Protein AF-X1TK23-F1 (afdb_monomer_lite)

pLDDT: mean 84.58, std 15.58, range [40.38, 98.69]

Structure (mmCIF, N/CA/C/O backbone):
data_AF-X1TK23-F1
#
_entry.id   AF-X1TK23-F1
#
loop_
_atom_site.group_PDB
_atom_site.id
_atom_site.type_symbol
_atom_site.label_atom_id
_atom_site.label_alt_id
_atom_site.label_comp_id
_atom_site.label_asym_id
_atom_site.label_entity_id
_atom_site.label_seq_id
_atom_site.pdbx_PDB_ins_code
_atom_site.Cartn_x
_atom_site.Cartn_y
_atom_site.Cartn_z
_atom_site.occupancy
_atom_site.B_iso_or_equiv
_atom_site.auth_seq_id
_atom_site.auth_comp_id
_atom_site.auth_asym_id
_atom_site.auth_atom_id
_atom_site.pdbx_PDB_model_num
ATOM 1 N N . ASP A 1 1 ? 3.110 17.974 -9.217 1.00 41.91 1 ASP A N 1
ATOM 2 C CA . ASP A 1 1 ? 3.806 19.284 -9.141 1.00 41.91 1 ASP A CA 1
ATOM 3 C C . ASP A 1 1 ? 3.036 20.369 -9.872 1.00 41.91 1 ASP A C 1
ATOM 5 O O . ASP A 1 1 ? 3.594 21.086 -10.691 1.00 41.91 1 ASP A O 1
ATOM 9 N N . ASP A 1 2 ? 1.777 20.553 -9.526 1.00 43.62 2 ASP A N 1
ATOM 10 C CA . ASP A 1 2 ? 1.324 21.908 -9.259 1.00 43.62 2 ASP A CA 1
ATOM 11 C C . ASP A 1 2 ? 1.111 22.017 -7.745 1.00 43.62 2 ASP A C 1
ATOM 13 O O . ASP A 1 2 ? 1.143 21.023 -7.009 1.00 43.62 2 ASP A O 1
ATOM 17 N N . SER A 1 3 ? 0.970 23.240 -7.261 1.00 46.84 3 SER A N 1
ATOM 18 C CA . SER A 1 3 ? 0.656 23.559 -5.869 1.00 46.84 3 SER A CA 1
ATOM 19 C C . SER A 1 3 ? -0.742 23.093 -5.430 1.00 46.84 3 SER A C 1
ATOM 21 O O . SER A 1 3 ? -1.095 23.294 -4.271 1.00 46.84 3 SER A O 1
ATOM 23 N N . GLU A 1 4 ? -1.522 22.479 -6.326 1.00 54.91 4 GLU A N 1
ATOM 24 C CA . GLU A 1 4 ? -2.906 22.041 -6.108 1.00 54.91 4 GLU A CA 1
ATOM 25 C C . GLU A 1 4 ? -3.037 20.530 -5.866 1.00 54.91 4 GLU A C 1
ATOM 27 O O . GLU A 1 4 ? -4.136 20.048 -5.612 1.00 54.91 4 GLU A O 1
ATOM 32 N N . GLY A 1 5 ? -1.932 19.777 -5.915 1.00 58.25 5 GLY A N 1
ATOM 33 C CA . GLY A 1 5 ? -1.959 18.336 -5.665 1.00 58.25 5 GLY A CA 1
ATOM 34 C C . GLY A 1 5 ? -2.492 17.511 -6.838 1.00 58.25 5 GLY A C 1
ATOM 35 O O . GLY A 1 5 ? -2.881 16.360 -6.640 1.00 58.25 5 GLY A O 1
ATOM 36 N N . ARG A 1 6 ? -2.492 18.052 -8.067 1.00 67.38 6 ARG A N 1
ATOM 37 C CA . ARG A 1 6 ? -2.983 17.308 -9.234 1.00 67.38 6 ARG A CA 1
ATOM 38 C C . ARG A 1 6 ? -2.078 16.118 -9.553 1.00 67.38 6 ARG A C 1
ATOM 40 O O . ARG A 1 6 ? -0.847 16.230 -9.649 1.00 67.38 6 ARG A O 1
ATOM 47 N N . ILE A 1 7 ? -2.710 14.962 -9.740 1.00 77.62 7 ILE A N 1
ATOM 48 C CA . ILE A 1 7 ? -2.056 13.705 -10.107 1.00 77.62 7 ILE A CA 1
ATOM 49 C C . ILE A 1 7 ? -1.581 13.810 -11.558 1.00 77.62 7 ILE A C 1
ATOM 51 O O . ILE A 1 7 ? -2.366 14.023 -12.475 1.00 77.62 7 ILE A O 1
ATOM 55 N N . LYS A 1 8 ? -0.264 13.684 -11.765 1.00 73.81 8 LYS A N 1
ATOM 56 C CA . LYS A 1 8 ? 0.392 13.866 -13.075 1.00 73.81 8 LYS A CA 1
ATOM 57 C C . LYS A 1 8 ? 0.155 12.713 -14.061 1.00 73.81 8 LYS A C 1
ATOM 59 O O . LYS A 1 8 ? 0.480 12.858 -15.233 1.00 73.81 8 LYS A O 1
ATOM 64 N N . GLY A 1 9 ? -0.357 11.575 -13.598 1.00 83.38 9 GLY A N 1
ATOM 65 C CA . GLY A 1 9 ? -0.618 10.404 -14.428 1.00 83.38 9 GLY A CA 1
ATOM 66 C C . GLY A 1 9 ? -1.300 9.296 -13.634 1.00 83.38 9 GLY A C 1
ATOM 67 O O . GLY A 1 9 ? -1.030 9.125 -12.446 1.00 83.38 9 GLY A O 1
ATOM 68 N N . ASN A 1 10 ? -2.177 8.553 -14.305 1.00 90.19 10 ASN A N 1
ATOM 69 C CA . ASN A 1 10 ? -3.042 7.554 -13.675 1.00 90.19 10 ASN A CA 1
ATOM 70 C C . ASN A 1 10 ? -2.525 6.122 -13.824 1.00 90.19 10 ASN A C 1
ATOM 72 O O . ASN A 1 10 ? -3.029 5.238 -13.143 1.00 90.19 10 ASN A O 1
ATOM 76 N N . GLU A 1 11 ? -1.516 5.900 -14.671 1.00 90.56 11 GLU A N 1
ATOM 77 C CA . GLU A 1 11 ? -1.040 4.565 -15.070 1.00 90.56 11 GLU A CA 1
ATOM 78 C C . GLU A 1 11 ? -0.768 3.649 -13.874 1.00 90.56 11 GLU A C 1
ATOM 80 O O . GLU A 1 11 ? -1.219 2.512 -13.836 1.00 90.56 11 GLU A O 1
ATOM 85 N N . LYS A 1 12 ? -0.091 4.165 -12.842 1.00 89.69 12 LYS A N 1
ATOM 86 C CA . LYS A 1 12 ? 0.233 3.379 -11.643 1.00 89.69 12 LYS A CA 1
ATOM 87 C C . LYS A 1 12 ? -0.985 3.044 -10.790 1.00 89.69 12 LYS A C 1
ATOM 89 O O . LYS A 1 12 ? -1.005 1.990 -10.174 1.00 89.69 12 LYS A O 1
ATOM 94 N N . ILE A 1 13 ? -1.970 3.942 -10.739 1.00 93.06 13 ILE A N 1
ATOM 95 C CA . ILE A 1 13 ? -3.212 3.693 -10.003 1.00 93.06 13 ILE A CA 1
ATOM 96 C C . ILE A 1 13 ? -3.993 2.614 -10.750 1.00 93.06 13 ILE A C 1
ATOM 98 O O . ILE A 1 13 ? -4.318 1.588 -10.159 1.00 93.06 13 ILE A O 1
ATOM 102 N N . LYS A 1 14 ? -4.182 2.800 -12.065 1.00 95.12 14 LYS A N 1
ATOM 103 C CA . LYS A 1 14 ? -4.843 1.836 -12.952 1.00 95.12 14 LYS A CA 1
ATOM 104 C C . LYS A 1 14 ? -4.205 0.452 -12.882 1.00 95.12 14 LYS A C 1
ATOM 106 O O . LYS A 1 14 ? -4.920 -0.532 -12.775 1.00 95.12 14 LYS A O 1
ATOM 111 N N . ALA A 1 15 ? -2.878 0.376 -12.857 1.00 93.38 15 ALA A N 1
ATOM 112 C CA . ALA A 1 15 ? -2.156 -0.889 -12.764 1.00 93.38 15 ALA A CA 1
ATOM 113 C C . ALA A 1 15 ? -2.467 -1.689 -11.483 1.00 93.38 15 ALA A C 1
ATOM 115 O O . ALA A 1 15 ? -2.478 -2.912 -11.533 1.00 93.38 15 ALA A O 1
ATOM 116 N N . SER A 1 16 ? -2.757 -1.024 -10.358 1.00 94.75 16 SER A N 1
ATOM 117 C CA . SER A 1 16 ? -3.156 -1.692 -9.103 1.00 94.75 16 SER A CA 1
ATOM 118 C C . SER A 1 16 ? -4.653 -2.001 -8.995 1.00 94.75 16 SER A C 1
ATOM 120 O O . SER A 1 16 ? -5.066 -2.761 -8.117 1.00 94.75 16 SER A O 1
ATOM 122 N N . LEU A 1 17 ? -5.486 -1.414 -9.865 1.00 97.31 17 LEU A N 1
ATOM 123 C CA . LEU A 1 17 ? -6.938 -1.576 -9.799 1.00 97.31 17 LEU A CA 1
ATOM 124 C C . LEU A 1 17 ? -7.403 -3.034 -9.926 1.00 97.31 17 LEU A C 1
ATOM 126 O O . LEU A 1 17 ? -8.278 -3.397 -9.145 1.00 97.31 17 LEU A O 1
ATOM 130 N N . PRO A 1 18 ? -6.825 -3.895 -10.792 1.00 97.94 18 PRO A N 1
ATOM 131 C CA . PRO A 1 18 ? -7.230 -5.298 -10.874 1.00 97.94 18 PRO A CA 1
ATOM 132 C C . PRO A 1 18 ? -7.125 -6.038 -9.536 1.00 97.94 18 PRO A C 1
ATOM 134 O O . PRO A 1 18 ? -8.050 -6.753 -9.150 1.00 97.94 18 PRO A O 1
ATOM 137 N N . THR A 1 19 ? -6.027 -5.835 -8.802 1.00 97.94 19 THR A N 1
ATOM 138 C CA . THR A 1 19 ? -5.818 -6.446 -7.482 1.00 97.94 19 THR A CA 1
ATOM 139 C C . THR A 1 19 ? -6.828 -5.911 -6.472 1.00 97.94 19 THR A C 1
ATOM 141 O O . THR A 1 19 ? -7.451 -6.688 -5.749 1.00 97.94 19 THR A O 1
ATOM 144 N N . LEU A 1 20 ? -7.027 -4.588 -6.439 1.00 98.12 20 LEU A N 1
ATOM 145 C CA . LEU A 1 20 ? -7.994 -3.958 -5.539 1.00 98.12 20 LEU A CA 1
ATOM 146 C C . LEU A 1 20 ? -9.416 -4.445 -5.829 1.00 98.12 20 LEU A C 1
ATOM 148 O O . LEU A 1 20 ? -10.107 -4.859 -4.906 1.00 98.12 20 LEU A O 1
ATOM 152 N N . HIS A 1 21 ? -9.830 -4.470 -7.094 1.00 98.31 21 HIS A N 1
ATOM 153 C CA . HIS A 1 21 ? -11.146 -4.946 -7.510 1.00 98.31 21 HIS A CA 1
ATOM 154 C C . HIS A 1 21 ? -11.392 -6.389 -7.081 1.00 98.31 21 HIS A C 1
ATOM 156 O O . HIS A 1 21 ? -12.426 -6.683 -6.485 1.00 98.31 21 HIS A O 1
ATOM 162 N N . TYR A 1 22 ? -10.423 -7.280 -7.298 1.00 98.38 22 TYR A N 1
ATOM 163 C CA . TYR A 1 22 ? -10.550 -8.659 -6.843 1.00 98.38 22 TYR A CA 1
ATOM 164 C C . TYR A 1 22 ? -10.744 -8.735 -5.327 1.00 98.38 22 TYR A C 1
ATOM 166 O O . TYR A 1 22 ? -11.710 -9.347 -4.880 1.00 98.38 22 TYR A O 1
ATOM 174 N N . LEU A 1 23 ? -9.907 -8.059 -4.535 1.00 97.88 23 LEU A N 1
ATOM 175 C CA . LEU A 1 23 ? -10.039 -8.048 -3.074 1.00 97.88 23 LEU A CA 1
ATOM 176 C C . LEU A 1 23 ? -11.401 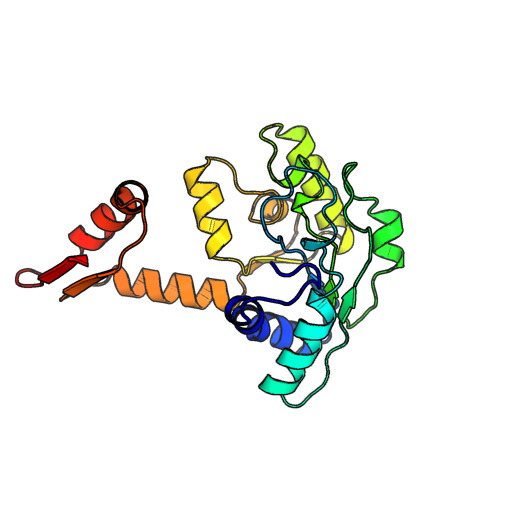-7.501 -2.620 1.00 97.88 23 LEU A C 1
ATOM 178 O O . LEU A 1 23 ? -12.067 -8.123 -1.791 1.00 97.88 23 LEU A O 1
ATOM 182 N N . MET A 1 24 ? -11.849 -6.386 -3.201 1.00 98.00 24 MET A N 1
ATOM 183 C CA . MET A 1 24 ? -13.146 -5.789 -2.872 1.00 98.00 24 MET A CA 1
ATOM 184 C C . MET A 1 24 ? -14.316 -6.695 -3.275 1.00 98.00 24 MET A C 1
ATOM 186 O O . MET A 1 24 ? -15.261 -6.838 -2.502 1.00 98.00 24 MET A O 1
ATOM 190 N N . SER A 1 25 ? -14.234 -7.384 -4.419 1.00 97.06 25 SER A N 1
ATOM 191 C CA . SER A 1 25 ? -15.252 -8.351 -4.865 1.00 97.06 25 SER A CA 1
ATOM 192 C C . SER A 1 25 ? -15.401 -9.548 -3.917 1.00 97.06 25 SER A C 1
ATOM 194 O O . SER A 1 25 ? -16.468 -10.154 -3.845 1.00 97.06 25 SER A O 1
ATOM 196 N N . GLN A 1 26 ? -14.341 -9.878 -3.170 1.00 97.31 26 GLN A N 1
ATOM 197 C CA . GLN A 1 26 ? -14.349 -10.919 -2.139 1.00 97.31 26 GLN A CA 1
ATOM 198 C C . GLN A 1 26 ? -14.805 -10.394 -0.765 1.00 97.31 26 GLN A C 1
ATOM 200 O O . GLN A 1 26 ? -14.797 -11.145 0.209 1.00 97.31 26 GLN A O 1
ATOM 205 N N . GLY A 1 27 ? -15.195 -9.118 -0.662 1.00 96.00 27 GLY A N 1
ATOM 206 C CA . GLY A 1 27 ? -15.622 -8.494 0.592 1.00 96.00 27 GLY A CA 1
ATOM 207 C C . GLY A 1 27 ? -14.475 -8.202 1.561 1.00 96.00 27 GLY A C 1
ATOM 208 O O . GLY A 1 27 ? -14.700 -8.134 2.768 1.00 96.00 27 GLY A O 1
ATOM 209 N N . ALA A 1 28 ? -13.242 -8.064 1.065 1.00 97.25 28 ALA A N 1
ATOM 210 C CA . ALA A 1 28 ? -12.090 -7.796 1.915 1.00 97.25 28 ALA A CA 1
ATOM 211 C C . ALA A 1 28 ? -12.109 -6.374 2.501 1.00 97.25 28 ALA A C 1
ATOM 213 O O . ALA A 1 28 ? -12.552 -5.413 1.871 1.00 97.25 28 ALA A O 1
ATOM 214 N N . THR A 1 29 ? -11.521 -6.236 3.687 1.00 98.31 29 THR A N 1
ATOM 215 C CA . THR A 1 29 ? -11.071 -4.949 4.225 1.00 98.31 29 THR A CA 1
ATOM 216 C C . THR A 1 29 ? -9.616 -4.756 3.822 1.00 98.31 29 THR A C 1
ATOM 218 O O . THR A 1 29 ? -8.745 -5.504 4.263 1.00 98.31 29 THR A O 1
ATOM 221 N N . VAL A 1 30 ? -9.339 -3.768 2.974 1.00 98.44 30 VAL A N 1
ATOM 222 C CA . VAL A 1 30 ? -7.990 -3.526 2.450 1.00 98.44 30 VAL A CA 1
ATOM 223 C C . VAL A 1 30 ? -7.343 -2.389 3.233 1.00 98.44 30 VAL A C 1
ATOM 225 O O . VAL A 1 30 ? -7.953 -1.339 3.392 1.00 98.44 30 VAL A O 1
ATOM 228 N N . VAL A 1 31 ? -6.100 -2.563 3.690 1.00 98.50 31 VAL A N 1
ATOM 229 C CA . VAL A 1 31 ? -5.243 -1.461 4.162 1.00 98.50 31 VAL A CA 1
ATOM 230 C C . VAL A 1 31 ? -4.188 -1.202 3.093 1.00 98.50 31 VAL A C 1
ATOM 232 O O . VAL A 1 31 ? -3.293 -2.017 2.876 1.00 98.50 31 VAL A O 1
ATOM 235 N N . LEU A 1 32 ? -4.320 -0.080 2.387 1.00 97.94 32 LEU A N 1
ATOM 236 C CA . LEU A 1 32 ? -3.486 0.272 1.245 1.00 97.94 32 LEU A CA 1
ATOM 237 C C . LEU A 1 32 ? -2.350 1.203 1.676 1.00 97.94 32 LEU A C 1
ATOM 239 O O . LEU A 1 32 ? -2.574 2.341 2.095 1.00 97.94 32 LEU A O 1
ATOM 243 N N . THR A 1 33 ? -1.116 0.732 1.508 1.00 95.62 33 THR A N 1
ATOM 244 C CA . THR A 1 33 ? 0.106 1.516 1.719 1.00 95.62 33 THR A CA 1
ATOM 245 C C . THR A 1 33 ? 0.776 1.827 0.389 1.00 95.62 33 THR A C 1
ATOM 247 O O . THR A 1 33 ? 0.959 0.942 -0.442 1.00 95.62 33 THR A O 1
ATOM 250 N N . THR A 1 34 ? 1.196 3.072 0.189 1.00 93.38 34 THR A N 1
ATOM 251 C CA . THR A 1 34 ? 1.991 3.467 -0.979 1.00 93.38 34 THR A CA 1
ATOM 252 C C . THR A 1 34 ? 2.856 4.678 -0.644 1.00 93.38 34 THR A C 1
ATOM 254 O O . THR A 1 34 ? 2.767 5.233 0.453 1.00 93.38 34 THR A O 1
ATOM 257 N N . HIS A 1 35 ? 3.711 5.086 -1.574 1.00 91.75 35 HIS A N 1
ATOM 258 C CA . HIS A 1 35 ? 4.560 6.258 -1.423 1.00 91.75 35 HIS A CA 1
ATOM 259 C C . HIS A 1 35 ? 4.398 7.226 -2.591 1.00 91.75 35 HIS A C 1
ATOM 261 O O . HIS A 1 35 ? 4.199 6.833 -3.742 1.00 91.75 35 HIS A O 1
ATOM 267 N N . ASN A 1 36 ? 4.610 8.509 -2.312 1.00 89.12 36 ASN A N 1
ATOM 268 C CA . ASN A 1 36 ? 4.656 9.551 -3.328 1.00 89.12 36 ASN A CA 1
ATOM 269 C C . ASN A 1 36 ? 5.912 10.414 -3.168 1.00 89.12 36 ASN A C 1
ATOM 271 O O . ASN A 1 36 ? 6.188 10.960 -2.099 1.00 89.12 36 ASN A O 1
ATOM 275 N N . GLY A 1 37 ? 6.680 10.554 -4.249 1.00 88.19 37 GLY A N 1
ATOM 276 C CA . GLY A 1 37 ? 7.908 11.345 -4.262 1.00 88.19 37 GLY A CA 1
ATOM 277 C C . GLY A 1 37 ? 8.949 10.890 -3.232 1.00 88.19 37 GLY A C 1
ATOM 278 O O . GLY A 1 37 ? 9.030 9.714 -2.871 1.00 88.19 37 GLY A O 1
ATOM 279 N N . ARG A 1 38 ? 9.783 11.843 -2.806 1.00 89.56 38 ARG A N 1
ATOM 280 C CA . ARG A 1 38 ? 10.832 11.676 -1.789 1.00 89.56 38 ARG A CA 1
ATOM 281 C C . ARG A 1 38 ? 10.682 12.775 -0.731 1.00 89.56 38 ARG A C 1
ATOM 283 O O . ARG A 1 38 ? 11.128 13.911 -0.927 1.00 89.56 38 ARG A O 1
ATOM 290 N N . PRO A 1 39 ? 9.885 12.513 0.311 1.00 90.38 39 PRO A N 1
ATOM 291 C CA . PRO A 1 39 ? 9.698 13.453 1.406 1.00 90.38 39 PRO A CA 1
ATOM 292 C C . PRO A 1 39 ? 10.857 13.492 2.408 1.00 90.38 39 PRO A C 1
ATOM 294 O O . PRO A 1 39 ? 10.947 14.485 3.123 1.00 90.38 39 PRO A O 1
ATOM 297 N N . ASP A 1 40 ? 11.748 12.496 2.407 1.00 89.12 40 ASP A N 1
ATOM 298 C CA . ASP A 1 40 ? 12.912 12.403 3.302 1.00 89.12 40 ASP A CA 1
ATOM 299 C C . ASP A 1 40 ? 12.502 12.421 4.788 1.00 89.12 40 ASP A C 1
ATOM 301 O O . ASP A 1 40 ? 13.036 13.195 5.581 1.00 89.12 40 ASP A O 1
ATOM 305 N N . GLY A 1 41 ? 11.475 11.636 5.145 1.00 92.56 41 GLY A N 1
ATOM 306 C CA . GLY A 1 41 ? 10.978 11.536 6.522 1.00 92.56 41 GLY A CA 1
ATOM 307 C C . GLY A 1 41 ? 10.247 12.779 7.039 1.00 92.56 41 GLY A C 1
ATOM 308 O O . GLY A 1 41 ? 10.122 12.952 8.246 1.00 92.56 41 GLY A O 1
ATOM 309 N N . LYS A 1 42 ? 9.807 13.677 6.145 1.00 94.50 42 LYS A N 1
ATOM 310 C CA . LYS A 1 42 ? 9.115 14.922 6.513 1.00 94.50 42 LYS A CA 1
ATOM 311 C C . LYS A 1 42 ? 7.756 15.051 5.860 1.00 94.50 42 LYS A C 1
ATOM 313 O O . LYS A 1 42 ? 7.601 14.773 4.668 1.00 94.50 42 LYS A O 1
ATOM 318 N N . PHE A 1 43 ? 6.786 15.585 6.592 1.00 94.81 43 PHE A N 1
ATOM 319 C CA . PHE A 1 43 ? 5.486 15.886 6.018 1.00 94.81 43 PHE A CA 1
ATOM 320 C C . PHE A 1 43 ? 5.625 16.958 4.933 1.00 94.81 43 PHE A C 1
ATOM 322 O O . PHE A 1 43 ? 6.063 18.088 5.159 1.00 94.81 43 PHE A O 1
ATOM 329 N N . LYS A 1 44 ? 5.207 16.610 3.716 1.00 93.31 44 LYS A N 1
ATOM 330 C CA . LYS A 1 44 ? 5.104 17.548 2.596 1.00 93.31 44 LYS A CA 1
ATOM 331 C C . LYS A 1 44 ? 3.690 17.443 2.054 1.00 93.31 44 LYS A C 1
ATOM 333 O O . LYS A 1 44 ? 3.396 16.491 1.344 1.00 93.31 44 LYS A O 1
ATOM 338 N N . ARG A 1 45 ? 2.837 18.441 2.313 1.00 91.69 45 ARG A N 1
ATOM 339 C CA . ARG A 1 45 ? 1.421 18.442 1.883 1.00 91.69 45 ARG A CA 1
ATOM 340 C C . ARG A 1 45 ? 1.225 18.045 0.414 1.00 91.69 45 ARG A C 1
ATOM 342 O O . ARG A 1 45 ? 0.375 17.229 0.104 1.00 91.69 45 ARG A O 1
ATOM 349 N N . LYS A 1 46 ? 2.074 18.541 -0.492 1.00 88.94 46 LYS A N 1
ATOM 350 C CA . LYS A 1 46 ? 2.031 18.199 -1.930 1.00 88.94 46 LYS A CA 1
ATOM 351 C C . LYS A 1 46 ? 2.286 16.715 -2.258 1.00 88.94 46 LYS A C 1
ATOM 353 O O . LYS A 1 46 ? 2.065 16.299 -3.389 1.00 88.94 46 LYS A O 1
ATOM 358 N N . LEU A 1 47 ? 2.848 15.963 -1.314 1.00 91.12 47 LEU A N 1
ATOM 359 C CA . LEU A 1 47 ? 3.121 14.528 -1.401 1.00 91.12 47 LEU A CA 1
ATOM 360 C C . LEU A 1 47 ? 2.172 13.710 -0.511 1.00 91.12 47 LEU A C 1
ATOM 362 O O . LEU A 1 47 ? 2.364 12.501 -0.412 1.00 91.12 47 LEU A O 1
ATOM 366 N N . SER A 1 48 ? 1.193 14.351 0.137 1.00 94.19 48 SER A N 1
ATOM 367 C CA . SER A 1 48 ? 0.142 13.664 0.889 1.00 94.19 48 SER A CA 1
ATOM 368 C C . SER A 1 48 ? -0.797 12.930 -0.066 1.00 94.19 48 SER A C 1
ATOM 370 O O . SER A 1 48 ? -0.984 13.329 -1.220 1.00 94.19 48 SER A O 1
ATOM 372 N N . HIS A 1 49 ? -1.415 11.870 0.434 1.00 94.75 49 HIS A N 1
ATOM 373 C CA . HIS A 1 49 ? -2.462 11.126 -0.250 1.00 94.75 49 HIS A CA 1
ATOM 374 C C . HIS A 1 49 ? -3.852 11.778 -0.148 1.00 94.75 49 HIS A C 1
ATOM 376 O O . HIS A 1 49 ? -4.821 11.200 -0.639 1.00 94.75 49 HIS A O 1
ATOM 382 N N . GLU A 1 50 ? -3.963 13.006 0.381 1.00 91.75 50 GLU A N 1
ATOM 383 C CA . GLU A 1 50 ? -5.236 13.747 0.468 1.00 91.75 50 GLU A CA 1
ATOM 384 C C . GLU A 1 50 ? -5.962 13.912 -0.884 1.00 91.75 50 GLU A C 1
ATOM 386 O O . GLU A 1 50 ? -7.182 14.069 -0.911 1.00 91.75 50 GLU A O 1
ATOM 391 N N . TYR A 1 51 ? -5.228 13.836 -2.001 1.00 86.44 51 TYR A N 1
ATOM 392 C CA . TYR A 1 51 ? -5.769 13.883 -3.368 1.00 86.44 51 TYR A CA 1
ATOM 393 C C . TYR A 1 51 ? -5.836 12.512 -4.054 1.00 86.44 51 TYR A C 1
ATOM 395 O O . TYR A 1 51 ? -6.425 12.395 -5.126 1.00 86.44 51 TYR A O 1
ATOM 403 N N . LEU A 1 52 ? -5.214 11.481 -3.473 1.00 91.31 52 LEU A N 1
ATOM 404 C CA . LEU A 1 52 ? -5.089 10.164 -4.096 1.00 91.31 52 LEU A CA 1
ATOM 405 C C . LEU A 1 52 ? -6.377 9.350 -3.974 1.00 91.31 52 LEU A C 1
ATOM 407 O O . LEU A 1 52 ? -6.790 8.740 -4.954 1.00 91.31 52 LEU A O 1
ATOM 411 N N . TRP A 1 53 ? -7.027 9.371 -2.810 1.00 92.62 53 TRP A N 1
ATOM 412 C CA . TRP A 1 53 ? -8.213 8.547 -2.559 1.00 92.62 53 TRP A CA 1
ATOM 413 C C . TRP A 1 53 ? -9.354 8.834 -3.543 1.00 92.62 53 TRP A C 1
ATOM 415 O O . TRP A 1 53 ? -9.850 7.902 -4.165 1.00 92.62 53 TRP A O 1
ATOM 425 N N . LYS A 1 54 ? -9.676 10.116 -3.793 1.00 91.88 54 LYS A N 1
ATOM 426 C CA . LYS A 1 54 ? -10.702 10.509 -4.778 1.00 91.88 54 LYS A CA 1
ATOM 427 C C . LYS A 1 54 ? -10.388 9.963 -6.156 1.00 91.88 54 LYS A C 1
ATOM 429 O O . LYS A 1 54 ? -11.269 9.487 -6.859 1.00 91.88 54 LYS A O 1
ATOM 434 N N . ARG A 1 55 ? -9.112 10.023 -6.546 1.00 94.75 55 ARG A N 1
ATOM 435 C CA . ARG A 1 55 ? -8.708 9.557 -7.867 1.00 94.75 55 ARG A CA 1
ATOM 436 C C . ARG A 1 55 ? -8.780 8.040 -7.987 1.00 94.75 55 ARG A C 1
ATOM 438 O O . ARG A 1 55 ? -9.068 7.558 -9.075 1.00 94.75 55 ARG A O 1
ATOM 445 N N . ILE A 1 56 ? -8.531 7.302 -6.903 1.00 96.38 56 ILE A N 1
ATOM 446 C CA . ILE A 1 56 ? -8.758 5.853 -6.869 1.00 96.38 56 ILE A CA 1
ATOM 447 C C . ILE A 1 56 ? -10.244 5.563 -7.096 1.00 96.38 56 ILE A C 1
ATOM 449 O O . ILE A 1 56 ? -10.548 4.764 -7.972 1.00 96.38 56 ILE A O 1
ATOM 453 N N . GLU A 1 57 ? -11.153 6.236 -6.384 1.00 96.81 57 GLU A N 1
ATOM 454 C CA . GLU A 1 57 ? -12.604 6.044 -6.556 1.00 96.81 57 GLU A CA 1
ATOM 455 C C . GLU A 1 57 ? -13.074 6.369 -7.980 1.00 96.81 57 GLU A C 1
ATOM 457 O O . GLU A 1 57 ? -13.771 5.565 -8.595 1.00 96.81 57 GLU A O 1
ATOM 462 N N . GLU A 1 58 ? -12.655 7.516 -8.525 1.00 96.44 58 GLU A N 1
ATOM 463 C CA . GLU A 1 58 ? -12.976 7.927 -9.898 1.00 96.44 58 GLU A CA 1
ATOM 464 C C . GLU A 1 58 ? -12.510 6.888 -10.921 1.00 96.44 58 GLU A C 1
ATOM 466 O O . GLU A 1 58 ? -13.291 6.446 -11.757 1.00 96.44 58 GLU A O 1
ATOM 471 N N . LEU A 1 59 ? -11.243 6.472 -10.841 1.00 97.12 59 LEU A N 1
ATOM 472 C CA . LEU A 1 59 ? -10.671 5.505 -11.774 1.00 97.12 59 LEU A CA 1
ATOM 473 C C . LEU A 1 59 ? -11.297 4.118 -11.629 1.00 97.12 59 LEU A C 1
ATOM 475 O O . LEU A 1 59 ? -11.489 3.433 -12.627 1.00 97.12 59 LEU A O 1
ATOM 479 N N . TYR A 1 60 ? -11.613 3.701 -10.405 1.00 98.31 60 TYR A N 1
ATOM 480 C CA . TYR A 1 60 ? -12.282 2.429 -10.159 1.00 98.31 60 TYR A CA 1
ATOM 481 C C . TYR A 1 60 ? -13.676 2.423 -10.801 1.00 98.31 60 TYR A C 1
ATOM 483 O O . TYR A 1 60 ? -14.023 1.474 -11.502 1.00 98.31 60 TYR A O 1
ATOM 491 N N . LEU A 1 61 ? -14.444 3.506 -10.635 1.00 98.06 61 LEU A N 1
ATOM 492 C CA . LEU A 1 61 ? -15.751 3.662 -11.273 1.00 98.06 61 LEU A CA 1
ATOM 493 C C . LEU A 1 61 ? -15.644 3.701 -12.805 1.00 98.06 61 LEU A C 1
ATOM 495 O O . LEU A 1 61 ? -16.457 3.078 -13.484 1.00 98.06 61 LEU A O 1
ATOM 499 N N . GLU A 1 62 ? -14.655 4.420 -13.346 1.00 97.94 62 GLU A N 1
ATOM 500 C CA . GLU A 1 62 ? -14.380 4.480 -14.789 1.00 97.94 62 GLU A CA 1
ATOM 501 C C . GLU A 1 62 ? -14.094 3.084 -15.381 1.00 97.94 62 GLU A C 1
ATOM 503 O O . GLU A 1 62 ? -14.584 2.780 -16.468 1.00 97.94 62 GLU A O 1
ATOM 508 N N . GLU A 1 63 ? -13.315 2.243 -14.690 1.00 97.94 63 GLU A N 1
ATOM 509 C CA . GLU A 1 63 ? -12.881 0.929 -15.195 1.00 97.94 63 GLU A CA 1
ATOM 510 C C . GLU A 1 63 ? -13.917 -0.188 -14.977 1.00 97.94 63 GLU A C 1
ATOM 512 O O . GLU A 1 63 ? -14.097 -1.029 -15.857 1.00 97.94 63 GLU A O 1
ATOM 517 N N . TYR A 1 64 ? -14.619 -0.208 -13.837 1.00 97.94 64 TYR A N 1
ATOM 518 C CA . TYR A 1 64 ? -15.504 -1.326 -13.464 1.00 97.94 64 TYR A CA 1
ATOM 519 C C . TYR A 1 64 ? -16.998 -0.994 -13.495 1.00 97.94 64 TYR A C 1
ATOM 521 O O . TYR A 1 64 ? -17.828 -1.896 -13.400 1.00 97.94 64 TYR A O 1
ATOM 529 N N . GLY A 1 65 ? -17.371 0.280 -13.644 1.00 97.56 65 GLY A N 1
ATOM 530 C CA . GLY A 1 65 ? -18.776 0.698 -13.685 1.00 97.56 65 GLY A CA 1
ATOM 531 C C . GLY A 1 65 ? -19.512 0.570 -12.347 1.00 97.56 65 GLY A C 1
ATOM 532 O O . GLY A 1 65 ? -20.736 0.700 -12.309 1.00 97.56 65 GLY A O 1
ATOM 533 N N . GLU A 1 66 ? -18.787 0.346 -11.252 1.00 96.12 66 GLU A N 1
ATOM 534 C CA . GLU A 1 66 ? -19.319 0.266 -9.893 1.00 96.12 66 GLU A CA 1
ATOM 535 C C . GLU A 1 66 ? -18.471 1.120 -8.934 1.00 96.12 66 GLU A C 1
ATOM 537 O O . GLU A 1 66 ? -17.274 1.307 -9.167 1.00 96.12 66 GLU A O 1
ATOM 542 N N . PRO A 1 67 ? -19.063 1.690 -7.871 1.00 97.00 67 PRO A N 1
ATOM 543 C CA . PRO A 1 67 ? -18.315 2.486 -6.910 1.00 97.00 67 PRO A CA 1
ATOM 544 C C . PRO A 1 67 ? -17.505 1.601 -5.954 1.00 97.00 67 PRO A C 1
ATOM 546 O O . PRO A 1 67 ? -17.909 0.493 -5.607 1.00 97.00 67 PRO A O 1
ATOM 549 N N . VAL A 1 68 ? -16.411 2.155 -5.438 1.00 97.88 68 VAL A N 1
ATOM 550 C CA . VAL A 1 68 ? -15.663 1.615 -4.297 1.00 97.88 68 VAL A CA 1
ATOM 551 C C . VAL A 1 68 ? -15.558 2.694 -3.224 1.00 97.88 68 VAL A C 1
ATOM 553 O O . VAL A 1 68 ? -15.490 3.873 -3.556 1.00 97.88 68 VAL A O 1
ATOM 556 N N . ASN A 1 69 ? -15.555 2.304 -1.949 1.00 97.75 69 ASN A N 1
ATOM 557 C CA . ASN A 1 69 ? -15.312 3.226 -0.839 1.00 97.75 69 ASN A CA 1
ATOM 558 C C . ASN A 1 69 ? -13.814 3.265 -0.516 1.00 97.75 69 ASN A C 1
ATOM 560 O O . ASN A 1 69 ? -13.240 2.233 -0.143 1.00 97.75 69 ASN A O 1
ATOM 564 N N . VAL A 1 70 ? -13.192 4.441 -0.627 1.00 98.31 70 VAL A N 1
ATOM 565 C CA . VAL A 1 70 ? -11.803 4.656 -0.207 1.00 98.31 70 VAL A CA 1
ATOM 566 C C . VAL A 1 70 ? -11.762 5.560 1.023 1.00 98.31 70 VAL A C 1
ATOM 568 O O . VAL A 1 70 ? -11.873 6.783 0.944 1.00 98.31 70 VAL A O 1
ATOM 571 N N . ASN A 1 71 ? -11.514 4.954 2.179 1.00 98.38 71 ASN A N 1
ATOM 572 C CA . ASN A 1 71 ? -11.325 5.650 3.442 1.00 98.38 71 ASN A CA 1
ATOM 573 C C . ASN A 1 71 ? -9.874 6.135 3.575 1.00 98.38 71 ASN A C 1
ATOM 575 O O . ASN A 1 71 ? -8.966 5.352 3.854 1.00 98.38 71 ASN A O 1
ATOM 579 N N . PHE A 1 72 ? -9.633 7.429 3.369 1.00 98.31 72 PHE A N 1
ATOM 580 C CA . PHE A 1 72 ? -8.316 8.022 3.608 1.00 98.31 72 PHE A CA 1
ATOM 581 C C . PHE A 1 72 ? -8.107 8.342 5.093 1.00 98.31 72 PHE A C 1
ATOM 583 O O . PHE A 1 72 ? -8.709 9.277 5.624 1.00 98.31 72 PHE A O 1
ATOM 590 N N . ILE A 1 73 ? -7.187 7.620 5.737 1.00 98.31 73 ILE A N 1
ATOM 591 C CA . ILE A 1 73 ? -6.844 7.813 7.151 1.00 98.31 73 ILE A CA 1
ATOM 592 C C . ILE A 1 73 ? -5.764 8.893 7.252 1.00 98.31 73 ILE A C 1
ATOM 594 O O . ILE A 1 73 ? -4.554 8.643 7.214 1.00 98.31 73 ILE A O 1
ATOM 598 N N . LYS A 1 74 ? -6.214 10.146 7.322 1.00 96.75 74 LYS A N 1
ATOM 599 C CA . LYS A 1 74 ? -5.330 11.311 7.364 1.00 96.75 74 LYS A CA 1
ATOM 600 C C . LYS A 1 74 ? -4.443 11.280 8.609 1.00 96.75 74 LYS A C 1
ATOM 602 O O . LYS A 1 74 ? -4.930 11.212 9.727 1.00 96.75 74 LYS A O 1
ATOM 607 N N . GLY A 1 75 ? -3.136 11.446 8.411 1.00 96.06 75 GLY A N 1
ATOM 608 C CA . GLY A 1 75 ? -2.175 11.468 9.518 1.00 96.06 75 GLY A CA 1
ATOM 609 C C . GLY A 1 75 ? -1.847 10.087 10.088 1.00 96.06 75 GLY A C 1
ATOM 610 O O . GLY A 1 75 ? -1.177 10.018 11.112 1.00 96.06 75 GLY A O 1
ATOM 611 N N . SER A 1 76 ? -2.250 9.000 9.418 1.00 98.06 76 SER A N 1
ATOM 612 C CA . SER A 1 76 ? -1.890 7.638 9.825 1.00 98.06 76 SER A CA 1
ATOM 613 C C . SER A 1 76 ? -0.377 7.393 9.842 1.00 98.06 76 SER A C 1
ATOM 615 O O . SER A 1 76 ? 0.104 6.582 10.625 1.00 98.06 76 SER A O 1
ATOM 617 N N . ILE A 1 77 ? 0.375 8.088 8.978 1.00 97.88 77 ILE A N 1
ATOM 618 C CA . ILE A 1 77 ? 1.840 8.102 8.951 1.00 97.88 77 ILE A CA 1
ATOM 619 C C . ILE A 1 77 ? 2.318 9.530 9.210 1.00 97.88 77 ILE A C 1
ATOM 621 O O . ILE A 1 77 ? 1.936 10.469 8.507 1.00 97.88 77 ILE A O 1
ATOM 625 N N . THR A 1 78 ? 3.187 9.683 10.203 1.00 97.25 78 THR A N 1
ATOM 626 C CA . THR A 1 78 ? 3.791 10.955 10.610 1.00 97.25 78 THR A CA 1
ATOM 627 C C . THR A 1 78 ? 5.316 10.857 10.606 1.00 97.25 78 THR A C 1
ATOM 629 O O . THR A 1 78 ? 5.880 9.774 10.465 1.00 97.25 78 THR A O 1
ATOM 632 N N . GLU A 1 79 ? 5.997 11.980 10.834 1.00 96.50 79 GLU A N 1
ATOM 633 C CA . GLU A 1 79 ? 7.460 12.013 11.004 1.00 96.50 79 GLU A CA 1
ATOM 634 C C . GLU A 1 79 ? 7.933 11.157 12.194 1.00 96.50 79 GLU A C 1
ATOM 636 O O . GLU A 1 79 ? 9.066 10.689 12.215 1.00 96.50 79 GLU A O 1
ATOM 641 N N . SER A 1 80 ? 7.053 10.900 13.169 1.00 95.75 80 SER A N 1
ATOM 642 C CA . SER A 1 80 ? 7.318 10.034 14.326 1.00 95.75 80 SER A CA 1
ATOM 643 C C . SER A 1 80 ? 6.907 8.572 14.109 1.00 95.75 80 SER A C 1
ATOM 645 O O . SER A 1 80 ? 7.086 7.750 15.006 1.00 95.75 80 SER A O 1
ATOM 647 N N . GLY A 1 81 ? 6.368 8.232 12.936 1.00 95.56 81 GLY 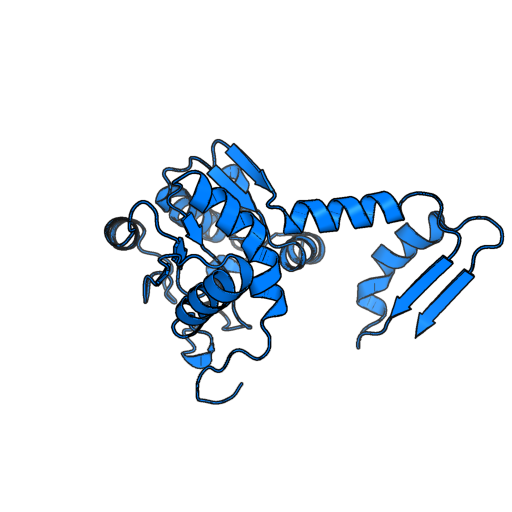A N 1
ATOM 648 C CA . GLY A 1 81 ? 5.890 6.894 12.597 1.00 95.56 81 GLY A CA 1
ATOM 649 C C . GLY A 1 81 ? 4.371 6.789 12.623 1.00 95.56 81 GLY A C 1
ATOM 650 O O . GLY A 1 81 ? 3.663 7.734 12.264 1.00 95.56 81 GLY A O 1
ATOM 651 N N . ILE A 1 82 ? 3.886 5.616 13.019 1.00 97.81 82 ILE A N 1
ATOM 652 C CA . ILE A 1 82 ? 2.469 5.248 13.059 1.00 97.81 82 ILE A CA 1
ATOM 653 C C . ILE A 1 82 ? 2.044 4.907 14.491 1.00 97.81 82 ILE A C 1
ATOM 655 O O . ILE A 1 82 ? 2.771 4.222 15.217 1.00 97.81 82 ILE A O 1
ATOM 659 N N . ASP A 1 83 ? 0.849 5.358 14.867 1.00 97.69 83 ASP A N 1
ATOM 660 C CA . ASP A 1 83 ? 0.099 4.867 16.024 1.00 97.69 83 ASP A CA 1
ATOM 661 C C . ASP A 1 83 ? -0.937 3.848 15.531 1.00 97.69 83 ASP A C 1
ATOM 663 O O . ASP A 1 83 ? -2.019 4.209 15.061 1.00 97.69 83 ASP A O 1
ATOM 667 N N . SER A 1 84 ? -0.581 2.563 15.587 1.00 97.06 84 SER A N 1
ATOM 668 C CA . SER A 1 84 ? -1.426 1.490 15.056 1.00 97.06 84 SER A CA 1
ATOM 669 C C . SER A 1 84 ? -2.765 1.373 15.782 1.00 97.06 84 SER A C 1
ATOM 671 O O . SER A 1 84 ? -3.758 1.043 15.141 1.00 97.06 84 SER A O 1
ATOM 673 N N . ASP A 1 85 ? -2.827 1.680 17.080 1.00 96.75 85 ASP A N 1
ATOM 674 C CA . ASP A 1 85 ? -4.066 1.586 17.859 1.00 96.75 85 ASP A CA 1
ATOM 675 C C . ASP A 1 85 ? -5.055 2.689 17.476 1.00 96.75 85 ASP A C 1
ATOM 677 O O . ASP A 1 85 ? -6.267 2.454 17.449 1.00 96.75 85 ASP A O 1
ATOM 681 N N . SER A 1 86 ? -4.556 3.891 17.172 1.00 97.62 86 SER A N 1
ATOM 682 C CA . SER A 1 86 ? -5.386 4.963 16.615 1.00 97.62 86 SER A CA 1
ATOM 683 C C . SER A 1 86 ? -5.855 4.609 15.206 1.00 97.62 86 SER A C 1
ATOM 685 O O . SER A 1 86 ? -7.054 4.627 14.941 1.00 97.62 86 SER A O 1
ATOM 687 N N . VAL A 1 87 ? -4.931 4.212 14.324 1.00 98.25 87 VAL A N 1
ATOM 688 C CA . VAL A 1 87 ? -5.246 3.905 12.920 1.00 98.25 87 VAL A CA 1
ATOM 689 C C . VAL A 1 87 ? -6.241 2.751 12.806 1.00 98.25 87 VAL A C 1
ATOM 691 O O . VAL A 1 87 ? -7.189 2.851 12.033 1.00 98.25 87 VAL A O 1
ATOM 694 N N . LYS A 1 88 ? -6.102 1.688 13.613 1.00 97.56 88 LYS A N 1
ATOM 695 C CA . LYS A 1 88 ? -7.047 0.557 13.635 1.00 97.56 88 LYS A CA 1
ATOM 696 C C . LYS A 1 88 ? -8.491 0.975 13.900 1.00 97.56 88 LYS A C 1
ATOM 698 O O . LYS A 1 88 ? -9.399 0.375 13.341 1.00 97.56 88 LYS A O 1
ATOM 703 N N . LYS A 1 89 ? -8.717 1.990 14.738 1.00 97.94 89 LYS A N 1
ATOM 704 C CA . LYS A 1 89 ? -10.072 2.484 15.053 1.00 97.94 89 LYS A CA 1
ATOM 705 C C . LYS A 1 89 ? -10.706 3.250 13.898 1.00 97.94 89 LYS A C 1
ATOM 707 O O . LYS A 1 89 ? -11.921 3.414 13.880 1.00 97.94 89 LYS A O 1
ATOM 712 N N . GLU A 1 90 ? -9.889 3.739 12.973 1.00 98.31 90 GLU A N 1
ATOM 713 C CA . GLU A 1 90 ? -10.334 4.469 11.789 1.00 98.31 90 GLU A CA 1
ATOM 714 C C . GLU A 1 90 ? -10.521 3.552 10.573 1.00 98.31 90 GLU A C 1
ATOM 716 O O . GLU A 1 90 ? -11.094 3.993 9.578 1.00 98.31 90 GLU A O 1
ATOM 721 N N . ILE A 1 91 ? -10.077 2.288 10.645 1.00 98.50 91 ILE A N 1
ATOM 722 C CA . ILE A 1 91 ? -10.296 1.293 9.591 1.00 98.50 91 ILE A CA 1
ATOM 723 C C . ILE A 1 91 ? -11.796 1.025 9.442 1.00 98.50 91 ILE A C 1
ATOM 725 O O . ILE A 1 91 ? -12.492 0.684 10.397 1.00 98.50 91 ILE A O 1
ATOM 729 N N . GLN A 1 92 ? -12.279 1.149 8.210 1.00 98.31 92 GLN A N 1
ATOM 730 C CA . GLN A 1 92 ? -13.637 0.809 7.815 1.00 98.31 92 GLN A CA 1
ATOM 731 C C . GLN A 1 92 ? -13.657 -0.583 7.191 1.00 98.31 92 GLN A C 1
ATOM 733 O O . GLN A 1 92 ? -12.912 -0.859 6.245 1.00 98.31 92 GLN A O 1
ATOM 738 N N . GLU A 1 93 ? -14.519 -1.449 7.719 1.00 97.56 93 GLU A N 1
ATOM 739 C CA . GLU A 1 93 ? -14.745 -2.785 7.172 1.00 97.56 93 GLU A CA 1
ATOM 740 C C . GLU A 1 93 ? -15.306 -2.711 5.745 1.00 97.56 93 GLU A C 1
ATOM 742 O O . GLU A 1 93 ? -16.136 -1.854 5.437 1.00 97.56 93 GLU A O 1
ATOM 747 N N . GLY A 1 94 ? -14.844 -3.605 4.865 1.00 97.25 94 GLY A N 1
ATOM 748 C CA . GLY A 1 94 ? -15.306 -3.664 3.474 1.00 97.25 94 GLY A CA 1
ATOM 749 C C . GLY A 1 94 ? -14.932 -2.437 2.632 1.00 97.25 94 GLY A C 1
ATOM 750 O O . GLY A 1 94 ? -15.586 -2.160 1.628 1.00 97.25 94 GLY A O 1
ATOM 751 N N . ALA A 1 95 ? -13.901 -1.689 3.035 1.00 98.19 95 ALA A N 1
ATOM 752 C CA . ALA A 1 95 ? -13.396 -0.520 2.321 1.00 98.19 95 ALA A CA 1
ATOM 753 C C . ALA A 1 95 ? -11.904 -0.649 1.983 1.00 98.19 95 ALA A C 1
ATOM 755 O O . ALA A 1 95 ? -11.172 -1.459 2.564 1.00 98.19 95 ALA A O 1
ATOM 756 N N . ILE A 1 96 ? -11.440 0.217 1.080 1.00 98.69 96 ILE A N 1
ATOM 757 C CA . ILE A 1 96 ? -10.014 0.466 0.867 1.00 98.69 96 ILE A CA 1
ATOM 758 C C . ILE A 1 96 ? -9.578 1.563 1.838 1.00 98.69 96 ILE A C 1
ATOM 760 O O . ILE A 1 96 ? -9.895 2.734 1.662 1.00 98.69 96 ILE A O 1
ATOM 764 N N . ASN A 1 97 ? -8.825 1.195 2.864 1.00 98.69 97 ASN A N 1
ATOM 765 C CA . ASN A 1 97 ? -8.288 2.099 3.871 1.00 98.69 97 ASN A CA 1
ATOM 766 C C . ASN A 1 97 ? -6.914 2.595 3.419 1.00 98.69 97 ASN A C 1
ATOM 768 O O . ASN A 1 97 ? -5.904 1.912 3.593 1.00 98.69 97 ASN A O 1
ATOM 772 N N . LEU A 1 98 ? -6.880 3.765 2.785 1.00 98.56 98 LEU A N 1
ATOM 773 C CA . LEU A 1 98 ? -5.655 4.378 2.284 1.00 98.56 98 LEU A CA 1
ATOM 774 C C . LEU A 1 98 ? -4.919 5.080 3.425 1.00 98.56 98 LEU A C 1
ATOM 776 O O . LEU A 1 98 ? -5.413 6.063 3.980 1.00 98.56 98 LEU A O 1
ATOM 780 N N . LEU A 1 99 ? -3.712 4.608 3.733 1.00 98.56 99 LEU A N 1
ATOM 781 C CA . LEU A 1 99 ? -2.825 5.292 4.670 1.00 98.56 99 LEU A CA 1
ATOM 782 C C . LEU A 1 99 ? -2.169 6.510 4.012 1.00 98.56 99 LEU A C 1
ATOM 784 O O . LEU A 1 99 ? -2.032 6.600 2.789 1.00 98.56 99 LEU A O 1
ATOM 788 N N . GLU A 1 100 ? -1.705 7.440 4.837 1.00 97.81 100 GLU A N 1
ATOM 789 C CA . GLU A 1 100 ? -0.813 8.513 4.415 1.00 97.81 100 GLU A CA 1
ATOM 790 C C . GLU A 1 100 ? 0.519 7.968 3.854 1.00 97.81 100 GLU A C 1
ATOM 792 O O . GLU A 1 100 ? 0.887 6.810 4.054 1.00 97.81 100 GLU A O 1
ATOM 797 N N . ASN A 1 101 ? 1.236 8.805 3.105 1.00 95.94 101 ASN A N 1
ATOM 798 C CA . ASN A 1 101 ? 2.505 8.477 2.462 1.00 95.94 101 ASN A CA 1
ATOM 799 C C . ASN A 1 101 ? 3.519 7.853 3.436 1.00 95.94 101 ASN A C 1
ATOM 801 O O . ASN A 1 101 ? 4.039 8.537 4.319 1.00 95.94 101 ASN A O 1
ATOM 805 N N . VAL A 1 102 ? 3.860 6.575 3.220 1.00 95.81 102 VAL A N 1
ATOM 806 C CA . VAL A 1 102 ? 4.748 5.810 4.119 1.00 95.81 102 VAL A CA 1
ATOM 807 C C . VAL A 1 102 ? 6.126 6.450 4.287 1.00 95.81 102 VAL A C 1
ATOM 809 O O . VAL A 1 102 ? 6.727 6.345 5.349 1.00 95.81 102 VAL A O 1
ATOM 812 N N . ARG A 1 103 ? 6.595 7.207 3.286 1.00 94.50 103 ARG A N 1
ATOM 813 C CA . ARG A 1 103 ? 7.887 7.908 3.343 1.00 94.50 103 ARG A CA 1
ATOM 814 C C . ARG A 1 103 ? 7.885 9.161 4.219 1.00 94.50 103 ARG A C 1
ATOM 816 O O . ARG A 1 103 ? 8.943 9.759 4.414 1.00 94.50 103 ARG A O 1
ATOM 823 N N . PHE A 1 104 ? 6.732 9.606 4.725 1.00 96.75 104 PHE A N 1
ATOM 824 C CA . PHE A 1 104 ? 6.711 10.647 5.756 1.00 96.75 104 PHE A CA 1
ATOM 825 C C . PHE A 1 104 ? 7.363 10.181 7.049 1.00 96.75 104 PHE A C 1
ATOM 827 O O . PHE A 1 104 ? 7.840 11.030 7.790 1.00 96.75 104 PHE A O 1
ATOM 834 N N . TYR A 1 105 ? 7.458 8.871 7.276 1.00 96.50 105 TYR A N 1
ATOM 835 C CA . TYR A 1 105 ? 8.295 8.322 8.323 1.00 96.50 105 TYR A CA 1
ATOM 836 C C . TYR A 1 105 ? 9.644 7.882 7.756 1.00 96.50 105 TYR A C 1
ATOM 838 O O . TYR A 1 105 ? 9.711 7.099 6.811 1.00 96.50 105 TYR A O 1
ATOM 846 N N . GLU A 1 106 ? 10.736 8.351 8.356 1.00 92.81 106 GLU A N 1
ATOM 847 C CA . GLU A 1 106 ? 12.091 7.965 7.942 1.00 92.81 106 GLU A CA 1
ATOM 848 C C . GLU A 1 106 ? 12.364 6.461 8.099 1.00 92.81 106 GLU A C 1
ATOM 850 O O . GLU A 1 106 ? 13.192 5.907 7.380 1.00 92.81 106 GLU A O 1
ATOM 855 N N . GLY A 1 107 ? 11.643 5.781 9.002 1.00 91.56 107 GLY A N 1
ATOM 856 C CA . GLY A 1 107 ? 11.795 4.342 9.207 1.00 91.56 107 GLY A CA 1
ATOM 857 C C . GLY A 1 107 ? 11.363 3.491 8.013 1.00 91.56 107 GLY A C 1
ATOM 858 O O . GLY A 1 107 ? 11.700 2.319 7.985 1.00 91.56 107 GLY A O 1
ATOM 859 N N . GLU A 1 108 ? 10.684 4.055 7.008 1.00 92.44 108 GLU A N 1
ATOM 860 C CA . GLU A 1 108 ? 10.400 3.367 5.739 1.00 92.44 108 GLU A CA 1
ATOM 861 C C . GLU A 1 108 ? 11.669 3.083 4.916 1.00 92.44 108 GLU A C 1
ATOM 863 O O . GLU A 1 108 ? 11.724 2.086 4.193 1.00 92.44 108 GLU A O 1
ATOM 868 N N . GLU A 1 109 ? 12.671 3.965 5.000 1.00 88.12 109 GLU A N 1
ATOM 869 C CA . GLU A 1 109 ? 13.886 3.943 4.168 1.00 88.12 109 GLU A CA 1
ATOM 870 C C . GLU A 1 109 ? 15.175 3.835 5.009 1.00 88.12 109 GLU A C 1
ATOM 872 O O . GLU A 1 109 ? 16.264 4.097 4.503 1.00 88.12 109 GLU A O 1
ATOM 877 N N . THR A 1 110 ? 15.058 3.493 6.296 1.00 86.69 110 THR A N 1
ATOM 878 C CA . THR A 1 110 ? 16.192 3.408 7.227 1.00 86.69 110 THR A CA 1
ATOM 879 C C . THR A 1 110 ? 17.003 2.121 7.047 1.00 86.69 110 THR A C 1
ATOM 881 O O . THR A 1 110 ? 16.438 1.066 6.776 1.00 86.69 110 THR A O 1
ATOM 884 N N . GLU A 1 111 ? 18.316 2.208 7.269 1.00 83.81 111 GLU A N 1
ATOM 885 C CA . GLU A 1 111 ? 19.224 1.051 7.378 1.00 83.81 111 GLU A CA 1
ATOM 886 C C . GLU A 1 111 ? 19.263 0.477 8.812 1.00 83.81 111 GLU A C 1
ATOM 888 O O . GLU A 1 111 ? 19.867 -0.564 9.066 1.00 83.81 111 GLU A O 1
ATOM 893 N N . GLU A 1 112 ? 18.632 1.143 9.786 1.00 89.44 112 GLU A N 1
ATOM 894 C CA . GLU A 1 112 ? 18.542 0.641 11.157 1.00 89.44 112 GLU A CA 1
ATOM 895 C C . GLU A 1 112 ? 17.503 -0.486 11.239 1.00 89.44 112 GLU A C 1
ATOM 897 O O . GLU A 1 112 ? 16.306 -0.234 11.405 1.00 89.44 112 GLU A O 1
ATOM 902 N N . GLU A 1 113 ? 17.963 -1.741 11.162 1.00 87.75 113 GLU A N 1
ATOM 903 C CA . GLU A 1 113 ? 17.092 -2.926 11.119 1.00 87.75 113 GLU A CA 1
ATOM 904 C C . GLU A 1 113 ? 16.004 -2.924 12.196 1.00 87.75 113 GLU A C 1
ATOM 906 O O . GLU A 1 113 ? 14.849 -3.206 11.892 1.00 87.75 113 GLU A O 1
ATOM 911 N N . ALA A 1 114 ? 16.345 -2.572 13.441 1.00 91.31 114 ALA A N 1
ATOM 912 C CA . ALA A 1 114 ? 15.394 -2.558 14.553 1.00 91.31 114 ALA A CA 1
ATOM 913 C C . ALA A 1 114 ? 14.236 -1.572 14.324 1.00 91.31 114 ALA A C 1
ATOM 915 O O . ALA A 1 114 ? 13.085 -1.886 14.619 1.00 91.31 114 ALA A O 1
ATOM 916 N N . LYS A 1 115 ? 14.530 -0.398 13.757 1.00 91.44 115 LYS A N 1
ATOM 917 C CA . LYS A 1 115 ? 13.544 0.647 13.462 1.00 91.44 115 LYS A CA 1
ATOM 918 C C . LYS A 1 115 ? 12.680 0.276 12.259 1.00 91.44 115 LYS A C 1
ATOM 920 O O . LYS A 1 115 ? 11.461 0.446 12.292 1.00 91.44 115 LYS A O 1
ATOM 925 N N . ALA A 1 116 ? 13.303 -0.281 11.223 1.00 90.75 116 ALA A N 1
ATOM 926 C CA . ALA A 1 116 ? 12.606 -0.814 10.058 1.00 90.75 116 ALA A CA 1
ATOM 927 C C . ALA A 1 116 ? 11.650 -1.962 10.453 1.00 90.75 116 ALA A C 1
ATOM 929 O O . ALA A 1 116 ? 10.511 -2.034 9.986 1.00 90.75 116 ALA A O 1
ATOM 930 N N . ASP A 1 117 ? 12.095 -2.834 11.358 1.00 92.25 117 ASP A N 1
ATOM 931 C CA . ASP A 1 117 ? 11.336 -3.968 11.887 1.00 92.25 117 ASP A CA 1
ATOM 932 C C . ASP A 1 117 ? 10.188 -3.544 12.800 1.00 92.25 117 ASP A C 1
ATOM 934 O O . ASP A 1 117 ? 9.099 -4.115 12.721 1.00 92.25 117 ASP A O 1
ATOM 938 N N . GLU A 1 118 ? 10.401 -2.537 13.647 1.00 95.00 118 GLU A N 1
ATOM 939 C CA . GLU A 1 118 ? 9.335 -1.941 14.452 1.00 95.00 118 GLU A CA 1
ATOM 940 C C . GLU A 1 118 ? 8.235 -1.370 13.548 1.00 95.00 118 GLU A C 1
ATOM 942 O O . GLU A 1 118 ? 7.049 -1.626 13.765 1.00 95.00 118 GLU A O 1
ATOM 947 N N . PHE A 1 119 ? 8.615 -0.643 12.495 1.00 95.81 119 PHE A N 1
ATOM 948 C CA . PHE A 1 119 ? 7.651 -0.067 11.565 1.00 95.81 119 PHE A CA 1
ATOM 949 C C . PHE A 1 119 ? 6.876 -1.138 10.791 1.00 95.81 119 PHE A C 1
ATOM 951 O O . PHE A 1 119 ? 5.648 -1.070 10.711 1.00 95.81 119 PHE A O 1
ATOM 958 N N . ALA A 1 120 ? 7.566 -2.169 10.296 1.00 94.69 120 ALA A N 1
ATOM 959 C CA . ALA A 1 120 ? 6.937 -3.307 9.634 1.00 94.69 120 ALA A CA 1
ATOM 960 C C . ALA A 1 120 ? 5.913 -4.010 10.536 1.00 94.69 120 ALA A C 1
ATOM 962 O O . ALA A 1 120 ? 4.810 -4.310 10.083 1.00 94.69 120 ALA A O 1
ATOM 963 N N . GLN A 1 121 ? 6.256 -4.252 11.806 1.00 95.88 121 GLN A N 1
ATOM 964 C CA . GLN A 1 121 ? 5.353 -4.878 12.779 1.00 95.88 121 GLN A CA 1
ATOM 965 C C . GLN A 1 121 ? 4.125 -4.016 13.045 1.00 95.88 121 GLN A C 1
ATOM 967 O O . GLN A 1 121 ? 3.007 -4.530 13.066 1.00 95.88 121 GLN A O 1
ATOM 972 N N . LYS A 1 122 ? 4.314 -2.702 13.199 1.00 97.19 122 LYS A N 1
ATOM 973 C CA . LYS A 1 122 ? 3.205 -1.765 13.390 1.00 97.19 122 LYS A CA 1
ATOM 974 C C . LYS A 1 122 ? 2.253 -1.756 12.197 1.00 97.19 122 LYS A C 1
ATOM 976 O O . LYS A 1 122 ? 1.042 -1.807 12.415 1.00 97.19 122 LYS A O 1
ATOM 981 N N . LEU A 1 123 ? 2.768 -1.758 10.966 1.00 97.25 123 LEU A N 1
ATOM 982 C CA . LEU A 1 123 ? 1.942 -1.857 9.758 1.00 97.25 123 LEU A CA 1
ATOM 983 C C . LEU A 1 123 ? 1.240 -3.217 9.653 1.00 97.25 123 LEU A C 1
ATOM 985 O O . LEU A 1 123 ? 0.043 -3.259 9.384 1.00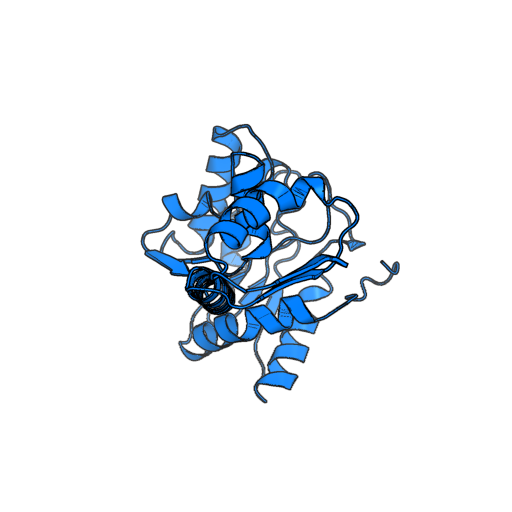 97.25 123 LEU A O 1
ATOM 989 N N . ALA A 1 124 ? 1.950 -4.318 9.911 1.00 96.56 124 ALA A N 1
ATOM 990 C CA . ALA A 1 124 ? 1.375 -5.664 9.876 1.00 96.56 124 ALA A CA 1
ATOM 991 C C . ALA A 1 124 ? 0.241 -5.841 10.890 1.00 96.56 124 ALA A C 1
ATOM 993 O O . ALA A 1 124 ? -0.788 -6.444 10.578 1.00 96.56 124 ALA A O 1
ATOM 994 N N . SER A 1 125 ? 0.400 -5.236 12.070 1.00 97.44 125 SER A N 1
ATOM 995 C CA . SER A 1 125 ? -0.600 -5.307 13.127 1.00 97.44 125 SER A CA 1
ATOM 996 C C . SER A 1 125 ? -1.949 -4.750 12.693 1.00 97.44 125 SER A C 1
ATOM 998 O O . SER A 1 125 ? -2.950 -5.266 13.167 1.00 97.44 125 SER A O 1
ATOM 1000 N N . LEU A 1 126 ? -2.009 -3.769 11.776 1.00 97.75 126 LEU A N 1
ATOM 1001 C CA . LEU A 1 126 ? -3.256 -3.130 11.322 1.00 97.75 126 LEU A CA 1
ATOM 1002 C C . LEU A 1 126 ? -4.283 -4.118 10.756 1.00 97.75 126 LEU A C 1
ATOM 1004 O O . LEU A 1 126 ? -5.474 -3.837 10.802 1.00 97.75 126 LEU A O 1
ATOM 1008 N N . VAL A 1 127 ? -3.815 -5.256 10.246 1.00 96.19 127 VAL A N 1
ATOM 1009 C CA . VAL A 1 127 ? -4.634 -6.333 9.670 1.00 96.19 127 VAL A CA 1
ATOM 1010 C C . VAL A 1 127 ? -4.369 -7.668 10.372 1.00 96.19 127 VAL A C 1
ATOM 1012 O O . VAL A 1 127 ? -4.391 -8.732 9.755 1.00 96.19 127 VAL A O 1
ATOM 1015 N N . ASP A 1 128 ? -4.034 -7.590 11.661 1.00 96.38 128 ASP A N 1
ATOM 1016 C CA . ASP A 1 128 ? -3.795 -8.723 12.560 1.00 96.38 128 ASP A CA 1
ATOM 1017 C C . ASP A 1 128 ? -2.805 -9.756 12.001 1.00 96.38 128 ASP A C 1
ATOM 1019 O O . ASP A 1 128 ? -2.876 -10.952 12.291 1.00 96.38 128 ASP A O 1
ATOM 1023 N N . ASN A 1 129 ? -1.843 -9.270 11.208 1.00 95.62 129 ASN A N 1
ATOM 1024 C CA . ASN A 1 129 ? -0.781 -10.062 10.605 1.00 95.62 129 ASN A CA 1
ATOM 1025 C C . ASN A 1 129 ? -1.301 -11.195 9.690 1.00 95.62 129 ASN A C 1
ATOM 1027 O O . ASN A 1 129 ? -0.596 -12.179 9.463 1.00 95.62 129 ASN A O 1
ATOM 1031 N N . GLU A 1 130 ? -2.524 -11.090 9.162 1.00 95.19 130 GLU A N 1
ATOM 1032 C CA . GLU A 1 130 ? -3.163 -12.180 8.415 1.00 95.19 130 GLU A CA 1
ATOM 1033 C C . GLU A 1 130 ? -2.587 -12.340 7.004 1.00 95.19 130 GLU A C 1
ATOM 1035 O O . GLU A 1 130 ? -1.959 -13.358 6.696 1.00 95.19 130 GLU A O 1
ATOM 1040 N N . VAL A 1 131 ? -2.770 -11.331 6.146 1.00 94.88 131 VAL A N 1
ATOM 1041 C CA . VAL A 1 131 ? -2.408 -11.402 4.724 1.00 94.88 131 VAL A CA 1
ATOM 1042 C C . VAL A 1 131 ? -1.658 -10.148 4.282 1.00 94.88 131 VAL A C 1
ATOM 1044 O O . VAL A 1 131 ? -2.111 -9.030 4.513 1.00 94.88 131 VAL A O 1
ATOM 1047 N N . TYR A 1 132 ? -0.534 -10.343 3.594 1.00 95.12 132 TYR A N 1
ATOM 1048 C CA . TYR A 1 132 ? 0.193 -9.300 2.876 1.00 95.12 132 TYR A CA 1
ATOM 1049 C C . TYR A 1 132 ? 0.182 -9.591 1.377 1.00 95.12 132 TYR A C 1
ATOM 1051 O O . TYR A 1 132 ? 0.643 -10.646 0.943 1.00 95.12 132 TYR A O 1
ATOM 1059 N N . ILE A 1 133 ? -0.322 -8.644 0.585 1.00 94.31 133 ILE A N 1
ATOM 1060 C CA . ILE A 1 133 ? -0.275 -8.693 -0.878 1.00 94.31 133 ILE A CA 1
ATOM 1061 C C . ILE A 1 133 ? 0.720 -7.645 -1.356 1.00 94.31 133 ILE A C 1
ATOM 1063 O O . ILE A 1 133 ? 0.522 -6.448 -1.143 1.00 94.31 133 ILE A O 1
ATOM 1067 N N . PHE A 1 134 ? 1.788 -8.091 -2.011 1.00 91.69 134 PHE A N 1
ATOM 1068 C CA . PHE A 1 134 ? 2.751 -7.187 -2.622 1.00 91.69 134 PHE A CA 1
ATOM 1069 C C . PHE A 1 134 ? 2.412 -6.975 -4.096 1.00 91.69 134 PHE A C 1
ATOM 1071 O O . PHE A 1 134 ? 2.444 -7.921 -4.878 1.00 91.69 134 PHE A O 1
ATOM 1078 N N . ASP A 1 135 ? 2.093 -5.736 -4.476 1.00 91.81 135 ASP A N 1
ATOM 1079 C CA . ASP A 1 135 ? 1.667 -5.387 -5.839 1.00 91.81 135 ASP A CA 1
ATOM 1080 C C . ASP A 1 135 ? 2.388 -4.142 -6.386 1.00 91.81 135 ASP A C 1
ATOM 1082 O O . ASP A 1 135 ? 1.794 -3.245 -6.978 1.00 91.81 135 ASP A O 1
ATOM 1086 N N . ALA A 1 136 ? 3.697 -4.036 -6.124 1.00 86.50 136 ALA A N 1
ATOM 1087 C CA . ALA A 1 136 ? 4.503 -2.872 -6.495 1.00 86.50 136 ALA A CA 1
ATOM 1088 C C . ALA A 1 136 ? 5.863 -3.264 -7.102 1.00 86.50 136 ALA A C 1
ATOM 1090 O O . ALA A 1 136 ? 6.926 -3.054 -6.516 1.00 86.50 136 ALA A O 1
ATOM 1091 N N . PHE A 1 137 ? 5.850 -3.769 -8.338 1.00 79.81 137 PHE A N 1
ATOM 1092 C CA . PHE A 1 137 ? 7.059 -4.238 -9.033 1.00 79.81 137 PHE A CA 1
ATOM 1093 C C . PHE A 1 137 ? 8.186 -3.193 -9.098 1.00 79.81 137 PHE A C 1
ATOM 1095 O O . PHE A 1 137 ? 9.350 -3.476 -8.808 1.00 79.81 137 PHE A O 1
ATOM 1102 N N . GLY A 1 138 ? 7.843 -1.930 -9.366 1.00 73.69 138 GLY A N 1
ATOM 1103 C CA . GLY A 1 138 ? 8.819 -0.837 -9.424 1.00 73.69 138 GLY A CA 1
ATOM 1104 C C . GLY A 1 138 ? 9.496 -0.480 -8.087 1.00 73.69 138 GLY A C 1
ATOM 1105 O O . GLY A 1 138 ? 10.481 0.269 -8.095 1.00 73.69 138 GLY A O 1
ATOM 1106 N N . SER A 1 139 ? 8.987 -0.943 -6.938 1.00 69.62 139 SER A N 1
ATOM 1107 C CA . SER A 1 139 ? 9.696 -0.849 -5.651 1.00 69.62 139 SER A CA 1
ATOM 1108 C C . SER A 1 139 ? 10.462 -2.128 -5.311 1.00 69.62 139 SER A C 1
ATOM 1110 O O . SER A 1 139 ? 11.506 -2.021 -4.669 1.00 69.62 139 SER A O 1
ATOM 1112 N N . ALA A 1 140 ? 10.041 -3.289 -5.827 1.00 66.88 140 ALA A N 1
ATOM 1113 C CA . ALA A 1 140 ? 10.734 -4.570 -5.655 1.00 66.88 140 ALA A CA 1
ATOM 1114 C C . ALA A 1 140 ? 12.203 -4.505 -6.115 1.00 66.88 140 ALA A C 1
ATOM 1116 O O . ALA A 1 140 ? 13.114 -4.886 -5.381 1.00 66.88 140 ALA A O 1
ATOM 1117 N N . ALA A 1 141 ? 12.452 -3.925 -7.294 1.00 59.38 141 ALA A N 1
ATOM 1118 C CA . ALA A 1 141 ? 13.802 -3.776 -7.848 1.00 59.38 141 ALA A CA 1
ATOM 1119 C C . ALA A 1 141 ? 14.719 -2.871 -7.003 1.00 59.38 141 ALA A C 1
ATOM 1121 O O . ALA A 1 141 ? 15.942 -3.005 -7.040 1.00 59.38 141 ALA A O 1
ATOM 1122 N N . ARG A 1 142 ? 14.148 -1.942 -6.224 1.00 59.91 142 ARG A N 1
ATOM 1123 C CA . ARG A 1 142 ? 14.942 -1.017 -5.403 1.00 59.91 142 ARG A CA 1
ATOM 1124 C C . ARG A 1 142 ? 15.538 -1.724 -4.200 1.00 59.91 142 ARG A C 1
ATOM 1126 O O . ARG A 1 142 ? 16.709 -1.503 -3.948 1.00 59.91 142 ARG A O 1
ATOM 1133 N N . GLY A 1 143 ? 14.788 -2.620 -3.555 1.00 55.84 143 GLY A N 1
ATOM 1134 C CA . GLY A 1 143 ? 15.315 -3.431 -2.455 1.00 55.84 143 GLY A CA 1
ATOM 1135 C C . GLY A 1 143 ? 16.473 -4.335 -2.863 1.00 55.84 143 GLY A C 1
ATOM 1136 O O . GLY A 1 143 ? 17.395 -4.550 -2.087 1.00 55.84 143 GLY A O 1
ATOM 1137 N N . VAL A 1 144 ? 16.470 -4.800 -4.115 1.00 43.78 144 VAL A N 1
ATOM 1138 C CA . VAL A 1 144 ? 17.587 -5.563 -4.689 1.00 43.78 144 VAL A CA 1
ATOM 1139 C C . VAL A 1 144 ? 18.803 -4.665 -4.956 1.00 43.78 144 VAL A C 1
ATOM 1141 O O . VAL A 1 144 ? 19.933 -5.092 -4.741 1.00 43.78 144 VAL A O 1
ATOM 1144 N N . ALA A 1 145 ? 18.597 -3.418 -5.393 1.00 40.38 145 ALA A N 1
ATOM 1145 C CA . ALA A 1 145 ? 19.682 -2.480 -5.694 1.00 40.38 145 ALA A CA 1
ATOM 1146 C C . ALA A 1 145 ? 20.312 -1.825 -4.446 1.00 40.38 145 ALA A C 1
ATOM 1148 O O . ALA A 1 145 ? 21.510 -1.549 -4.461 1.00 40.38 145 ALA A O 1
ATOM 1149 N N . SER A 1 146 ? 19.534 -1.565 -3.386 1.00 45.44 146 SER A N 1
ATOM 1150 C CA . SER A 1 146 ? 20.016 -0.989 -2.117 1.00 45.44 146 SER A CA 1
ATOM 1151 C C . SER A 1 146 ? 20.479 -2.029 -1.095 1.00 45.44 146 SER A C 1
ATOM 1153 O O . SER A 1 146 ? 21.001 -1.647 -0.056 1.00 45.44 146 SER A O 1
ATOM 1155 N N . GLY A 1 147 ? 20.293 -3.327 -1.354 1.00 46.12 147 GLY A N 1
ATOM 1156 C CA . GLY A 1 147 ? 20.630 -4.401 -0.412 1.00 46.12 147 GLY A CA 1
ATOM 1157 C C . GLY A 1 147 ? 19.586 -4.625 0.687 1.00 46.12 147 GLY A C 1
ATOM 1158 O O . GLY A 1 147 ? 19.532 -5.721 1.237 1.00 46.12 147 GLY A O 1
ATOM 1159 N N . GLU A 1 148 ? 18.705 -3.652 0.937 1.00 51.78 148 GLU A N 1
ATOM 1160 C CA . GLU A 1 148 ? 17.537 -3.798 1.805 1.00 51.78 148 GLU A CA 1
ATOM 1161 C C . GLU A 1 148 ? 16.273 -3.194 1.168 1.00 51.78 148 GLU A C 1
ATOM 1163 O O . GLU A 1 148 ? 16.306 -2.049 0.699 1.00 51.78 148 GLU A O 1
ATOM 1168 N N . PRO A 1 149 ? 15.144 -3.931 1.122 1.00 59.19 149 PRO A N 1
ATOM 1169 C CA . PRO A 1 149 ? 13.876 -3.398 0.642 1.00 59.19 149 PRO A CA 1
ATOM 1170 C C . PRO A 1 149 ? 13.310 -2.363 1.610 1.00 59.19 149 PRO A C 1
ATOM 1172 O O . PRO A 1 149 ? 13.354 -2.549 2.826 1.00 59.19 149 PRO A O 1
ATOM 1175 N N . TYR A 1 150 ? 12.697 -1.318 1.047 1.00 77.75 150 TYR A N 1
ATOM 1176 C CA . TYR A 1 150 ? 11.815 -0.424 1.795 1.00 77.75 150 TYR A CA 1
ATOM 1177 C C . TYR A 1 150 ? 10.832 -1.226 2.644 1.00 77.75 150 TYR A C 1
ATOM 1179 O O . TYR A 1 150 ? 10.369 -2.289 2.207 1.00 77.75 150 TYR A O 1
ATOM 1187 N N . VAL A 1 151 ? 10.492 -0.715 3.828 1.00 83.88 151 VAL A N 1
ATOM 1188 C CA . VAL A 1 151 ? 9.724 -1.479 4.819 1.00 83.88 151 VAL A CA 1
ATOM 1189 C C . VAL A 1 151 ? 8.422 -2.019 4.225 1.00 83.88 151 VAL A C 1
ATOM 1191 O O . VAL A 1 151 ? 8.171 -3.229 4.274 1.00 83.88 151 VAL A O 1
ATOM 1194 N N . SER A 1 152 ? 7.658 -1.148 3.561 1.00 81.38 152 SER A N 1
ATOM 1195 C CA . SER A 1 152 ? 6.397 -1.493 2.893 1.00 81.38 152 SER A CA 1
ATOM 1196 C C . SER A 1 152 ? 6.533 -2.404 1.657 1.00 81.38 152 SER A C 1
ATOM 1198 O O . SER A 1 152 ? 5.541 -2.963 1.188 1.00 81.38 152 SER A O 1
ATOM 1200 N N . SER A 1 153 ? 7.746 -2.576 1.113 1.00 75.31 153 SER A N 1
ATOM 1201 C CA . SER A 1 153 ? 8.021 -3.254 -0.171 1.00 75.31 153 SER A CA 1
ATOM 1202 C C . SER A 1 153 ? 8.726 -4.611 -0.042 1.00 75.31 153 SER A C 1
ATOM 1204 O O . SER A 1 153 ? 9.335 -5.083 -1.001 1.00 75.31 153 SER A O 1
ATOM 1206 N N . GLY A 1 154 ? 8.679 -5.239 1.133 1.00 72.94 154 GLY A N 1
ATOM 1207 C CA . GLY A 1 154 ? 9.136 -6.623 1.292 1.00 72.94 154 GLY A CA 1
ATOM 1208 C C . GLY A 1 154 ? 9.525 -7.000 2.714 1.00 72.94 154 GLY A C 1
ATOM 1209 O O . GLY A 1 154 ? 9.283 -8.134 3.120 1.00 72.94 154 GLY A O 1
ATOM 1210 N N . ARG A 1 155 ? 10.051 -6.059 3.513 1.00 83.50 155 ARG A N 1
ATOM 1211 C CA . ARG A 1 155 ? 10.417 -6.339 4.916 1.00 83.50 155 ARG A CA 1
ATOM 1212 C C . ARG A 1 155 ? 9.194 -6.720 5.752 1.00 83.50 155 ARG A C 1
ATOM 1214 O O . ARG A 1 155 ? 9.306 -7.563 6.634 1.00 83.50 155 ARG A O 1
ATOM 1221 N N . MET A 1 156 ? 8.023 -6.169 5.426 1.00 86.25 156 MET A N 1
ATOM 1222 C CA . MET A 1 156 ? 6.745 -6.546 6.031 1.00 86.25 156 MET A CA 1
ATOM 1223 C C . MET A 1 156 ? 6.418 -8.037 5.911 1.00 86.25 156 MET A C 1
ATOM 1225 O O . MET A 1 156 ? 5.879 -8.590 6.862 1.00 86.25 156 MET A O 1
ATOM 1229 N N . ALA A 1 157 ? 6.787 -8.705 4.811 1.00 88.25 157 ALA A N 1
ATOM 1230 C CA . ALA A 1 157 ? 6.366 -10.077 4.512 1.00 88.25 157 ALA A CA 1
ATOM 1231 C C . ALA A 1 157 ? 6.654 -11.079 5.646 1.00 88.25 157 ALA A C 1
ATOM 1233 O O . ALA A 1 157 ? 5.853 -11.976 5.888 1.00 88.25 157 ALA A O 1
ATOM 1234 N N . LYS A 1 158 ? 7.755 -10.901 6.392 1.00 89.81 158 LYS A N 1
ATOM 1235 C CA . LYS A 1 158 ? 8.142 -11.802 7.494 1.00 89.81 158 LYS A CA 1
ATOM 1236 C C . LYS A 1 158 ? 7.218 -11.748 8.716 1.00 89.81 158 LYS A C 1
ATOM 1238 O O . LYS A 1 158 ? 7.323 -12.608 9.585 1.00 89.81 158 LYS A O 1
ATOM 1243 N N . TYR A 1 159 ? 6.346 -10.746 8.800 1.00 94.00 159 TYR A N 1
ATOM 1244 C CA . TYR A 1 159 ? 5.420 -10.563 9.916 1.00 94.00 159 TYR A CA 1
ATOM 1245 C C . TYR A 1 159 ? 4.005 -11.050 9.627 1.00 94.00 159 TYR A C 1
ATOM 1247 O O . TYR A 1 159 ? 3.169 -10.966 10.522 1.00 94.00 159 TYR A O 1
ATOM 1255 N N . PHE A 1 160 ? 3.730 -11.553 8.423 1.00 92.94 160 PHE A N 1
ATOM 1256 C CA . PHE A 1 160 ? 2.405 -12.024 8.032 1.00 92.94 160 PHE A CA 1
ATOM 1257 C C . PHE A 1 160 ? 2.340 -13.545 7.963 1.00 92.94 160 PHE A C 1
ATOM 1259 O O . PHE A 1 160 ? 3.317 -14.210 7.622 1.00 92.94 160 PHE A O 1
ATOM 1266 N N . LYS A 1 161 ? 1.159 -14.096 8.251 1.00 95.44 161 LYS A N 1
ATOM 1267 C CA . LYS A 1 161 ? 0.880 -15.532 8.125 1.00 95.44 161 LYS A CA 1
ATOM 1268 C C . LYS A 1 161 ? 0.847 -15.969 6.665 1.00 95.44 161 LYS A C 1
ATOM 1270 O O . LYS A 1 161 ? 1.314 -17.057 6.340 1.00 95.44 161 LYS A O 1
ATOM 1275 N N . GLN A 1 162 ? 0.282 -15.130 5.799 1.00 93.56 162 GLN A N 1
ATOM 1276 C CA . GLN A 1 162 ? 0.163 -15.384 4.369 1.00 93.56 162 GLN A CA 1
ATOM 1277 C C . GLN A 1 162 ? 0.735 -14.215 3.575 1.00 93.56 162 GLN A C 1
ATOM 1279 O O . GLN A 1 162 ? 0.471 -13.049 3.868 1.00 93.56 162 GLN A O 1
ATOM 1284 N N . VAL A 1 163 ? 1.508 -14.544 2.544 1.00 91.56 163 VAL A N 1
ATOM 1285 C CA . VAL A 1 163 ? 2.114 -13.574 1.635 1.00 91.56 163 VAL A CA 1
ATOM 1286 C C . VAL A 1 163 ? 1.767 -13.974 0.210 1.00 91.56 163 VAL A C 1
ATOM 1288 O O . VAL A 1 163 ? 2.001 -15.112 -0.192 1.00 91.56 163 VAL A O 1
ATOM 1291 N N . GLY A 1 164 ? 1.213 -13.032 -0.542 1.00 89.12 164 GLY A N 1
ATOM 1292 C CA . GLY A 1 164 ? 0.883 -13.185 -1.952 1.00 89.12 164 GLY A CA 1
ATOM 1293 C C . GLY A 1 164 ? 1.439 -12.037 -2.785 1.00 89.12 164 GLY A C 1
ATOM 1294 O O . GLY A 1 164 ? 1.897 -11.020 -2.259 1.00 89.12 164 GLY A O 1
ATOM 1295 N N . MET A 1 165 ? 1.380 -12.202 -4.101 1.00 90.25 165 MET A N 1
ATOM 1296 C CA . MET A 1 165 ? 1.614 -11.119 -5.051 1.00 90.25 165 MET A CA 1
ATOM 1297 C C . MET A 1 165 ? 0.284 -10.680 -5.658 1.00 90.25 165 MET A C 1
ATOM 1299 O O . MET A 1 165 ? -0.617 -11.504 -5.807 1.00 90.25 165 MET A O 1
ATOM 1303 N N . GLY A 1 166 ? 0.154 -9.395 -5.972 1.00 93.00 166 GLY A N 1
ATOM 1304 C CA . GLY A 1 166 ? -0.976 -8.910 -6.759 1.00 93.00 166 GLY A CA 1
ATOM 1305 C C . GLY A 1 166 ? -0.773 -9.141 -8.257 1.00 93.00 166 GLY A C 1
ATOM 1306 O O . GLY A 1 166 ? 0.275 -9.624 -8.700 1.00 93.00 166 GLY A O 1
ATOM 1307 N N . PHE A 1 167 ? -1.787 -8.786 -9.042 1.00 93.75 167 PHE A N 1
ATOM 1308 C CA . PHE A 1 167 ? -1.818 -9.066 -10.476 1.00 93.75 167 PHE A CA 1
ATOM 1309 C C . PHE A 1 167 ? -0.818 -8.232 -11.285 1.00 93.75 167 PHE A C 1
ATOM 1311 O O . PHE A 1 167 ? -0.330 -8.709 -12.307 1.00 93.75 167 PHE A O 1
ATOM 1318 N N . LEU A 1 168 ? -0.458 -7.021 -10.838 1.00 90.94 168 LEU A N 1
ATOM 1319 C CA . LEU A 1 168 ? 0.599 -6.245 -11.494 1.00 90.94 168 LEU A CA 1
ATOM 1320 C C . LEU A 1 168 ? 1.945 -6.954 -11.329 1.00 90.94 168 LEU A C 1
ATOM 1322 O O . LEU A 1 168 ? 2.692 -7.105 -12.293 1.00 90.94 168 LEU A O 1
ATOM 1326 N N . MET A 1 169 ? 2.257 -7.400 -10.112 1.00 88.62 169 MET A N 1
ATOM 1327 C CA . MET A 1 169 ? 3.475 -8.173 -9.855 1.00 88.62 169 MET A CA 1
ATOM 1328 C C . MET A 1 169 ? 3.510 -9.481 -10.653 1.00 88.62 169 MET A C 1
ATOM 1330 O O . MET A 1 169 ? 4.555 -9.819 -11.210 1.00 88.62 169 MET A O 1
ATOM 1334 N N . GLU A 1 170 ? 2.388 -10.199 -10.724 1.00 88.06 170 GLU A N 1
ATOM 1335 C CA . GLU A 1 170 ? 2.264 -11.438 -11.499 1.00 88.06 170 GLU A CA 1
ATOM 1336 C C . GLU A 1 170 ? 2.534 -11.212 -12.995 1.00 88.06 170 GLU A C 1
ATOM 1338 O O . GLU A 1 170 ? 3.352 -11.924 -13.585 1.00 88.06 170 GLU A O 1
ATOM 1343 N N . GLU A 1 171 ? 1.909 -10.197 -13.601 1.00 87.88 171 GLU A N 1
ATOM 1344 C CA . GLU A 1 171 ? 2.090 -9.882 -15.022 1.00 87.88 171 GLU A CA 1
ATOM 1345 C C . GLU A 1 171 ? 3.540 -9.480 -15.333 1.00 87.88 171 GLU A C 1
ATOM 1347 O O . GLU A 1 171 ? 4.131 -9.992 -16.285 1.00 87.88 171 GLU A O 1
ATOM 1352 N N . GLU A 1 172 ? 4.155 -8.632 -14.504 1.00 85.31 172 GLU A N 1
ATOM 1353 C CA . GLU A 1 172 ? 5.555 -8.208 -14.670 1.00 85.31 172 GLU A CA 1
ATOM 1354 C C . GLU A 1 172 ? 6.524 -9.399 -14.568 1.00 85.31 172 GLU A C 1
ATOM 1356 O O . GLU A 1 172 ? 7.431 -9.561 -15.392 1.00 85.31 172 GLU A O 1
ATOM 1361 N N . ILE A 1 173 ? 6.311 -10.300 -13.601 1.00 80.44 173 ILE A N 1
ATOM 1362 C CA . ILE A 1 173 ? 7.113 -11.525 -13.466 1.00 80.44 173 ILE A CA 1
ATOM 1363 C C . ILE A 1 173 ? 6.913 -12.443 -14.678 1.00 80.44 173 ILE A C 1
ATOM 1365 O O . ILE A 1 173 ? 7.897 -12.968 -15.205 1.00 80.44 173 ILE A O 1
ATOM 1369 N N . SER A 1 174 ? 5.677 -12.615 -15.148 1.00 82.94 174 SER A N 1
ATOM 1370 C CA . SER A 1 174 ? 5.347 -13.410 -16.337 1.00 82.94 174 SER A CA 1
ATOM 1371 C C . SER A 1 174 ? 6.022 -12.865 -17.599 1.00 82.94 174 SER A C 1
ATOM 1373 O O . SER A 1 174 ? 6.570 -13.627 -18.401 1.00 82.94 174 SER A O 1
ATOM 1375 N N . GLN A 1 175 ? 6.045 -11.543 -17.785 1.00 79.56 175 GLN A N 1
ATOM 1376 C CA . GLN A 1 175 ? 6.755 -10.907 -18.899 1.00 79.56 175 GLN A CA 1
ATOM 1377 C C . GLN A 1 175 ? 8.269 -11.125 -18.812 1.00 79.56 175 GLN A C 1
ATOM 1379 O O . GLN A 1 175 ? 8.898 -11.489 -19.808 1.00 79.56 175 GLN A O 1
ATOM 1384 N N . LEU A 1 176 ? 8.860 -10.982 -17.623 1.00 74.25 176 LEU A N 1
ATOM 1385 C CA . LEU A 1 176 ? 10.289 -11.235 -17.418 1.00 74.25 176 LEU A CA 1
ATOM 1386 C C . LEU A 1 176 ? 10.671 -12.704 -17.599 1.00 74.25 176 LEU A C 1
ATOM 1388 O O . LEU A 1 176 ? 11.764 -12.991 -18.083 1.00 74.25 176 LEU A O 1
ATOM 1392 N N . GLN A 1 177 ? 9.806 -13.639 -17.209 1.00 74.62 177 GLN A N 1
ATOM 1393 C CA . GLN A 1 177 ? 10.019 -15.064 -17.449 1.00 74.62 177 GLN A CA 1
ATOM 1394 C C . GLN A 1 177 ? 9.972 -15.387 -18.942 1.00 74.62 177 GLN A C 1
ATOM 1396 O O . GLN A 1 177 ? 10.892 -16.033 -19.431 1.00 74.62 177 GLN A O 1
ATOM 1401 N N . ARG A 1 178 ? 8.993 -14.852 -19.681 1.00 71.56 178 ARG A N 1
ATOM 1402 C CA . ARG A 1 178 ? 8.943 -14.965 -21.150 1.00 71.56 178 ARG A CA 1
ATOM 1403 C C . ARG A 1 178 ? 10.178 -14.358 -21.822 1.00 71.56 178 ARG A C 1
ATOM 1405 O O . ARG A 1 178 ? 10.666 -14.888 -22.808 1.00 71.56 178 ARG A O 1
ATOM 1412 N N . ALA A 1 179 ? 10.738 -13.284 -21.265 1.00 66.31 179 ALA A N 1
ATOM 1413 C CA . ALA A 1 179 ? 11.986 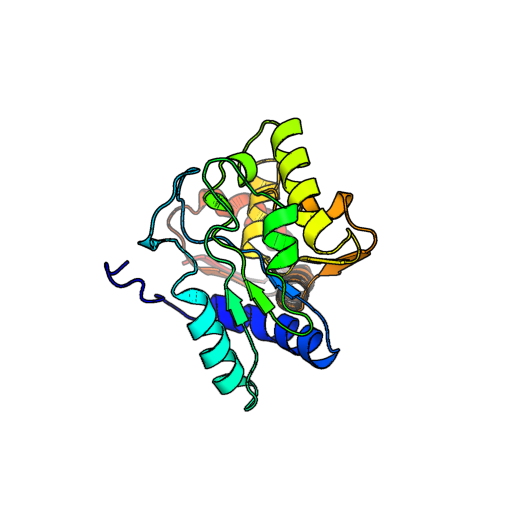-12.690 -21.750 1.00 66.31 179 ALA A CA 1
ATOM 1414 C C . ALA A 1 179 ? 13.253 -13.514 -21.421 1.00 66.31 179 ALA A C 1
ATOM 1416 O O . ALA A 1 179 ? 14.346 -13.173 -21.881 1.00 66.31 179 ALA A O 1
ATOM 1417 N N . LYS A 1 180 ? 13.142 -14.573 -20.603 1.00 62.41 180 LYS A N 1
ATOM 1418 C CA . LYS A 1 180 ? 14.222 -15.548 -20.375 1.00 62.41 180 LYS A CA 1
ATOM 1419 C C . LYS A 1 180 ? 14.215 -16.695 -21.379 1.00 62.41 180 LYS A C 1
ATOM 1421 O O . LYS A 1 180 ? 15.239 -17.369 -21.493 1.00 62.41 180 LYS A O 1
ATOM 1426 N N . ASP A 1 181 ? 13.109 -16.897 -22.090 1.00 64.31 181 ASP A N 1
ATOM 1427 C CA . ASP A 1 181 ? 13.083 -17.772 -23.256 1.00 64.31 181 ASP A CA 1
ATOM 1428 C C . ASP A 1 181 ? 13.927 -17.163 -24.380 1.00 64.31 181 ASP A C 1
ATOM 1430 O O . ASP A 1 181 ? 14.351 -16.005 -24.315 1.00 64.31 181 ASP A O 1
ATOM 1434 N N . VAL A 1 182 ? 14.234 -17.961 -25.401 1.00 57.66 182 VAL A N 1
ATOM 1435 C CA . VAL A 1 182 ? 15.163 -17.525 -26.437 1.00 57.66 182 VAL A CA 1
ATOM 1436 C C . VAL A 1 182 ? 14.586 -16.338 -27.217 1.00 57.66 182 VAL A C 1
ATOM 1438 O O . VAL A 1 182 ? 13.508 -16.410 -27.806 1.00 57.66 182 VAL A O 1
ATOM 1441 N N . LEU A 1 183 ? 15.304 -15.216 -27.192 1.00 63.03 183 LEU A N 1
ATOM 1442 C CA . LEU A 1 183 ? 14.909 -13.959 -27.811 1.00 63.03 183 LEU A CA 1
ATOM 1443 C C . LEU A 1 183 ? 15.548 -13.831 -29.196 1.00 63.03 183 LEU A C 1
ATOM 1445 O O . LEU A 1 183 ? 16.769 -13.816 -29.331 1.00 63.03 183 LEU A O 1
ATOM 1449 N N . TYR A 1 184 ? 14.733 -13.632 -30.232 1.00 58.06 184 TYR A N 1
ATOM 1450 C CA . TYR A 1 184 ? 15.240 -13.268 -31.562 1.00 58.06 184 TYR A CA 1
ATOM 1451 C C . TYR A 1 184 ? 15.637 -11.778 -31.649 1.00 58.06 184 TYR A C 1
ATOM 1453 O O . TYR A 1 184 ? 16.418 -11.376 -32.510 1.00 58.06 184 TYR A O 1
ATOM 1461 N N . GLY A 1 185 ? 15.141 -10.930 -30.740 1.00 61.28 185 GLY A N 1
ATOM 1462 C CA . GLY A 1 185 ? 15.510 -9.516 -30.700 1.00 61.28 185 GLY A CA 1
ATOM 1463 C C . GLY A 1 185 ? 15.236 -8.834 -29.359 1.00 61.28 185 GLY A C 1
ATOM 1464 O O . GLY A 1 185 ? 14.270 -9.162 -28.677 1.00 61.28 185 GLY A O 1
ATOM 1465 N N . LEU A 1 186 ? 16.085 -7.867 -28.997 1.00 66.00 186 LEU A N 1
ATOM 1466 C CA . LEU A 1 186 ? 15.989 -7.052 -27.780 1.00 66.00 186 LEU A CA 1
ATOM 1467 C C . LEU A 1 186 ? 16.010 -5.560 -28.139 1.00 66.00 186 LEU A C 1
ATOM 1469 O O . LEU A 1 186 ? 16.944 -5.094 -28.789 1.00 66.00 186 LEU A O 1
ATOM 1473 N N . ILE A 1 187 ? 15.018 -4.791 -27.682 1.00 65.38 187 ILE A N 1
ATOM 1474 C CA . ILE A 1 187 ? 14.998 -3.328 -27.827 1.00 65.38 187 ILE A CA 1
ATOM 1475 C C . ILE A 1 187 ? 15.199 -2.695 -26.450 1.00 65.38 187 ILE A C 1
ATOM 1477 O O . ILE A 1 187 ? 14.389 -2.875 -25.544 1.00 65.38 187 ILE A O 1
ATOM 1481 N N . LEU A 1 188 ? 16.281 -1.937 -26.295 1.00 63.81 188 LEU A N 1
ATOM 1482 C CA . LEU A 1 188 ? 16.619 -1.201 -25.083 1.00 63.81 188 LEU A CA 1
ATOM 1483 C C . LEU A 1 188 ? 16.323 0.282 -25.304 1.00 63.81 188 LEU A C 1
ATOM 1485 O O . LEU A 1 188 ? 17.101 0.977 -25.951 1.00 63.81 188 LEU A O 1
ATOM 1489 N N . GLY A 1 189 ? 15.194 0.743 -24.763 1.00 51.38 189 GLY A N 1
ATOM 1490 C CA . GLY A 1 189 ? 14.792 2.151 -24.770 1.00 51.38 189 GLY A CA 1
ATOM 1491 C C . GLY A 1 189 ? 15.342 2.951 -23.579 1.00 51.38 189 GLY A C 1
ATOM 1492 O O . GLY A 1 189 ? 15.386 2.474 -22.434 1.00 51.38 189 GLY A O 1
ATOM 1493 N N . GLY A 1 190 ? 15.765 4.178 -23.876 1.00 53.78 190 GLY A N 1
ATOM 1494 C CA . GLY A 1 190 ? 16.565 5.078 -23.057 1.00 53.78 190 GLY A CA 1
ATOM 1495 C C . GLY A 1 190 ? 16.054 5.463 -21.666 1.00 53.78 190 GLY A C 1
ATOM 1496 O O . GLY A 1 190 ? 14.889 5.349 -21.292 1.00 53.78 190 GLY A O 1
ATOM 1497 N N . GLY A 1 191 ? 17.019 5.933 -20.878 1.00 51.38 191 GLY A N 1
ATOM 1498 C CA . GLY A 1 191 ? 16.917 6.575 -19.569 1.00 51.38 191 GLY A CA 1
ATOM 1499 C C . GLY A 1 191 ? 18.268 7.250 -19.279 1.00 51.38 191 GLY A C 1
ATOM 1500 O O . GLY A 1 191 ? 19.274 6.832 -19.852 1.00 51.38 191 GLY A O 1
ATOM 1501 N N . PRO A 1 192 ? 18.344 8.282 -18.419 1.00 53.53 192 PRO A N 1
ATOM 1502 C CA . PRO A 1 192 ? 19.518 9.163 -18.313 1.00 53.53 192 PRO A CA 1
ATOM 1503 C C . PRO A 1 192 ? 20.814 8.470 -17.856 1.00 53.53 192 PRO A C 1
ATOM 1505 O O . PRO A 1 192 ? 21.879 9.081 -17.889 1.00 53.53 192 PRO A O 1
ATOM 1508 N N . LYS A 1 193 ? 20.740 7.210 -17.410 1.00 60.31 193 LYS A N 1
ATOM 1509 C CA . LYS A 1 193 ? 21.874 6.435 -16.906 1.00 60.31 193 LYS A CA 1
ATOM 1510 C C . LYS A 1 193 ? 21.807 4.997 -17.412 1.00 60.31 193 LYS A C 1
ATOM 1512 O O . LYS A 1 193 ? 21.222 4.125 -16.780 1.00 60.31 193 LYS A O 1
ATOM 1517 N N . LEU A 1 194 ? 22.449 4.748 -18.551 1.00 57.97 194 LEU A N 1
ATOM 1518 C CA . LEU A 1 194 ? 22.654 3.401 -19.097 1.00 57.97 194 LEU A CA 1
ATOM 1519 C C . LEU A 1 194 ? 23.377 2.473 -18.100 1.00 57.97 194 LEU A C 1
ATOM 1521 O O . LEU A 1 194 ? 23.124 1.273 -18.087 1.00 57.97 194 LEU A O 1
ATOM 1525 N N . ALA A 1 195 ? 24.233 3.039 -17.240 1.00 59.97 195 ALA A N 1
ATOM 1526 C CA . ALA A 1 195 ? 24.992 2.310 -16.225 1.00 59.97 195 ALA A CA 1
ATOM 1527 C C . ALA A 1 195 ? 24.100 1.497 -15.272 1.00 59.97 195 ALA A C 1
ATOM 1529 O O . ALA A 1 195 ? 24.431 0.355 -14.959 1.00 59.97 195 ALA A O 1
ATOM 1530 N N . ASP A 1 196 ? 22.946 2.048 -14.891 1.00 59.00 196 ASP A N 1
ATOM 1531 C CA . ASP A 1 196 ? 22.033 1.428 -13.926 1.00 59.00 196 ASP A CA 1
ATOM 1532 C C . ASP A 1 196 ? 21.323 0.195 -14.520 1.00 59.00 196 ASP A C 1
ATOM 1534 O O . ASP A 1 196 ? 20.880 -0.676 -13.782 1.00 59.00 196 ASP A O 1
ATOM 1538 N N . LYS A 1 197 ? 21.255 0.088 -15.858 1.00 60.78 197 LYS A N 1
ATOM 1539 C CA . LYS A 1 197 ? 20.605 -1.020 -16.583 1.00 60.78 197 LYS A CA 1
ATOM 1540 C C . LYS A 1 197 ? 21.577 -2.133 -17.008 1.00 60.78 197 LYS A C 1
ATOM 1542 O O . LYS A 1 197 ? 21.147 -3.160 -17.526 1.00 60.78 197 LYS A O 1
ATOM 1547 N N . LEU A 1 198 ? 22.893 -1.952 -16.833 1.00 66.12 198 LEU A N 1
ATOM 1548 C CA . LEU A 1 198 ? 23.911 -2.901 -17.318 1.00 66.12 198 LEU A CA 1
ATOM 1549 C C . LEU A 1 198 ? 23.791 -4.329 -16.747 1.00 66.12 198 LEU A C 1
ATOM 1551 O O . LEU A 1 198 ? 24.029 -5.267 -17.513 1.00 66.12 198 LEU A O 1
ATOM 1555 N N . PRO A 1 199 ? 23.466 -4.544 -15.456 1.00 66.31 199 PRO A N 1
ATOM 1556 C CA . PRO A 1 199 ? 23.300 -5.894 -14.914 1.00 66.31 199 PRO A CA 1
ATOM 1557 C C . PRO A 1 199 ? 22.145 -6.657 -15.576 1.00 66.31 199 PRO A C 1
ATOM 1559 O O . PRO A 1 199 ? 22.332 -7.803 -15.985 1.00 66.31 199 PRO A O 1
ATOM 1562 N N . ASP A 1 200 ? 21.004 -5.993 -15.774 1.00 64.56 200 ASP A N 1
ATOM 1563 C CA . ASP A 1 200 ? 19.816 -6.580 -16.402 1.00 64.56 200 ASP A CA 1
ATOM 1564 C C . ASP A 1 200 ? 20.072 -6.895 -17.881 1.00 64.56 200 ASP A C 1
ATOM 1566 O O . ASP A 1 200 ? 19.794 -8.000 -18.351 1.00 64.56 200 ASP A O 1
ATOM 1570 N N . ILE A 1 201 ? 20.719 -5.967 -18.601 1.00 66.62 201 ILE A N 1
ATOM 1571 C CA . ILE A 1 201 ? 21.124 -6.161 -20.002 1.00 66.62 201 ILE A CA 1
ATOM 1572 C C . ILE A 1 201 ? 22.038 -7.386 -20.137 1.00 66.62 201 ILE A C 1
ATOM 1574 O O . ILE A 1 201 ? 21.842 -8.204 -21.034 1.00 66.62 201 ILE A O 1
ATOM 1578 N N . LYS A 1 202 ? 23.022 -7.557 -19.242 1.00 69.25 202 LYS A N 1
ATOM 1579 C CA . LYS A 1 202 ? 23.933 -8.715 -19.275 1.00 69.25 202 LYS A CA 1
ATOM 1580 C C . LYS A 1 202 ? 23.206 -10.047 -19.090 1.00 69.25 202 LYS A C 1
ATOM 1582 O O . LYS A 1 202 ? 23.667 -11.047 -19.636 1.00 69.25 202 LYS A O 1
ATOM 1587 N N . GLY A 1 203 ? 22.123 -10.072 -18.314 1.00 69.25 203 GLY A N 1
ATOM 1588 C CA . GLY A 1 203 ? 21.286 -11.258 -18.141 1.00 69.25 203 GLY A CA 1
ATOM 1589 C C . GLY A 1 203 ? 20.493 -11.588 -19.404 1.00 69.25 203 GLY A C 1
ATOM 1590 O O . GLY A 1 203 ? 20.528 -12.725 -19.861 1.00 69.25 203 GLY A O 1
ATOM 1591 N N . ILE A 1 204 ? 19.846 -10.583 -19.996 1.00 65.94 204 ILE A N 1
ATOM 1592 C CA . ILE A 1 204 ? 18.934 -10.755 -21.137 1.00 65.94 204 ILE A CA 1
ATOM 1593 C C 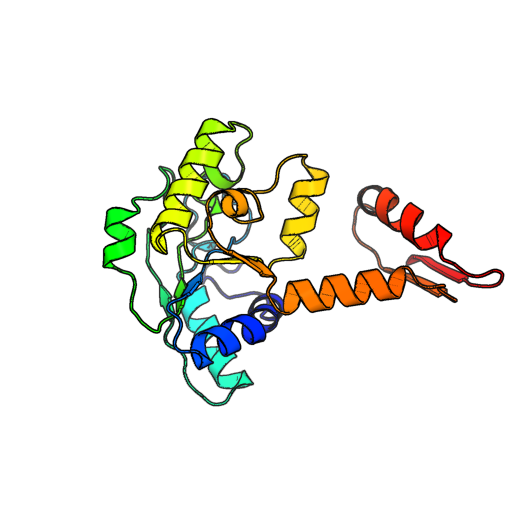. ILE A 1 204 ? 19.695 -11.050 -22.440 1.00 65.94 204 ILE A C 1
ATOM 1595 O O . ILE A 1 204 ? 19.276 -11.902 -23.216 1.00 65.94 204 ILE A O 1
ATOM 1599 N N . VAL A 1 205 ? 20.857 -10.419 -22.664 1.00 67.94 205 VAL A N 1
ATOM 1600 C CA . VAL A 1 205 ? 21.683 -10.642 -23.871 1.00 67.94 205 VAL A CA 1
ATOM 1601 C C . VAL A 1 205 ? 22.140 -12.098 -24.008 1.00 67.94 205 VAL A C 1
ATOM 1603 O O . VAL A 1 205 ? 22.334 -12.573 -25.123 1.00 67.94 205 VAL A O 1
ATOM 1606 N N . ARG A 1 206 ? 22.279 -12.839 -22.900 1.00 69.00 206 ARG A N 1
ATOM 1607 C CA . ARG A 1 206 ? 22.641 -14.269 -22.938 1.00 69.00 206 ARG A CA 1
ATOM 1608 C C . ARG A 1 206 ? 21.564 -15.151 -23.562 1.00 69.00 206 ARG A C 1
ATOM 1610 O O . ARG A 1 206 ? 21.887 -16.249 -23.996 1.00 69.00 206 ARG A O 1
ATOM 1617 N N . ASN A 1 207 ? 20.328 -14.667 -23.607 1.00 68.81 207 ASN A N 1
ATOM 1618 C CA . ASN A 1 207 ? 19.188 -15.399 -24.144 1.00 68.81 207 ASN A CA 1
ATOM 1619 C C . ASN A 1 207 ? 18.902 -15.018 -25.601 1.00 68.81 207 ASN A C 1
ATOM 1621 O O . ASN A 1 207 ? 17.902 -15.463 -26.148 1.00 68.81 207 ASN A O 1
ATOM 1625 N N . ILE A 1 208 ? 19.744 -14.192 -26.235 1.00 71.25 208 ILE A N 1
ATOM 1626 C CA . ILE A 1 208 ? 19.580 -13.850 -27.647 1.00 71.25 208 ILE A CA 1
ATOM 1627 C C . ILE A 1 208 ? 20.065 -15.012 -28.512 1.00 71.25 208 ILE A C 1
ATOM 1629 O O . ILE A 1 208 ? 21.202 -15.471 -28.388 1.00 71.25 208 ILE A O 1
ATOM 1633 N N . GLU A 1 209 ? 19.189 -15.474 -29.398 1.00 73.06 209 GLU A N 1
ATOM 1634 C CA . GLU A 1 209 ? 19.451 -16.569 -30.326 1.00 73.06 209 GLU A CA 1
ATOM 1635 C C . GLU A 1 209 ? 20.556 -16.211 -31.332 1.00 73.06 209 GLU A C 1
ATOM 1637 O O . GLU A 1 209 ? 20.784 -15.042 -31.664 1.00 73.06 209 GLU A O 1
ATOM 1642 N N . GLN A 1 210 ? 21.244 -17.219 -31.872 1.00 70.31 210 GLN A N 1
ATOM 1643 C CA . GLN A 1 210 ? 22.248 -16.985 -32.907 1.00 70.31 210 GLN A CA 1
ATOM 1644 C C . GLN A 1 210 ? 21.584 -16.382 -34.158 1.00 70.31 210 GLN A C 1
ATOM 1646 O O . GLN A 1 210 ? 20.777 -17.032 -34.813 1.00 70.31 210 GLN A O 1
ATOM 1651 N N . GLY A 1 211 ? 21.951 -15.142 -34.501 1.00 69.31 211 GLY A N 1
ATOM 1652 C CA . GLY A 1 211 ? 21.335 -14.379 -35.597 1.00 69.31 211 GLY A CA 1
ATOM 1653 C C . GLY A 1 211 ? 20.287 -13.352 -35.151 1.00 69.31 211 GLY A C 1
ATOM 1654 O O . GLY A 1 211 ? 19.787 -12.608 -35.994 1.00 69.31 211 GLY A O 1
ATOM 1655 N N . GLY A 1 212 ? 19.993 -13.269 -33.851 1.00 73.00 212 GLY A N 1
ATOM 1656 C CA . GLY A 1 212 ? 19.155 -12.221 -33.279 1.00 73.00 212 GLY A CA 1
ATOM 1657 C C . GLY A 1 212 ? 19.837 -10.848 -33.218 1.00 73.00 212 GLY A C 1
ATOM 1658 O O . GLY A 1 212 ? 21.032 -10.707 -33.489 1.00 73.00 212 GLY A O 1
ATOM 1659 N N . PHE A 1 213 ? 19.077 -9.810 -32.863 1.00 71.25 213 PHE A N 1
ATOM 1660 C CA . PHE A 1 213 ? 19.549 -8.417 -32.895 1.00 71.25 213 PHE A CA 1
ATOM 1661 C C . PHE A 1 213 ? 19.258 -7.634 -31.607 1.00 71.25 213 PHE A C 1
ATOM 1663 O O . PHE A 1 213 ? 18.296 -7.899 -30.892 1.00 71.25 213 PHE A O 1
ATOM 1670 N N . VAL A 1 214 ? 20.079 -6.617 -31.329 1.00 70.06 214 VAL A N 1
ATOM 1671 C CA . VAL A 1 214 ? 19.869 -5.663 -30.228 1.00 70.06 214 VAL A CA 1
ATOM 1672 C C . VAL A 1 214 ? 19.752 -4.258 -30.805 1.00 70.06 214 VAL A C 1
ATOM 1674 O O . VAL A 1 214 ? 20.662 -3.801 -31.493 1.00 70.06 214 VAL A O 1
ATOM 1677 N N . ILE A 1 215 ? 18.656 -3.562 -30.506 1.00 67.69 215 ILE A N 1
ATOM 1678 C CA . ILE A 1 215 ? 18.489 -2.137 -30.815 1.00 67.69 215 ILE A CA 1
ATOM 1679 C C . ILE A 1 215 ? 18.632 -1.356 -29.512 1.00 67.69 215 ILE A C 1
ATOM 1681 O O . ILE A 1 215 ? 17.944 -1.649 -28.538 1.00 67.69 215 ILE A O 1
ATOM 1685 N N . ILE A 1 216 ? 19.517 -0.361 -29.494 1.00 65.88 216 ILE A N 1
ATOM 1686 C CA . ILE A 1 216 ? 19.720 0.545 -28.357 1.00 65.88 216 ILE A CA 1
ATOM 1687 C C . ILE A 1 216 ? 19.353 1.956 -28.817 1.00 65.88 216 ILE A C 1
ATOM 1689 O O . ILE A 1 216 ? 19.870 2.404 -29.842 1.00 65.88 216 ILE A O 1
ATOM 1693 N N . GLY A 1 217 ? 18.482 2.640 -28.070 1.00 57.94 217 GLY A N 1
ATOM 1694 C CA . GLY A 1 217 ? 18.034 4.009 -28.351 1.00 57.94 217 GLY A CA 1
ATOM 1695 C C . GLY A 1 217 ? 17.760 4.814 -27.093 1.00 57.94 217 GLY A C 1
ATOM 1696 O O . GLY A 1 217 ? 17.377 4.205 -26.071 1.00 57.94 217 GLY A O 1
#

Radius of gyration: 19.05 Å; chains: 1; bounding box: 44×41×54 Å

Secondary structure (DSSP, 8-state):
--TT---S-SHHHHHHHHHHHHHHHTT--EEE----S--SSS--GGGSGGGHHHHHHHHHHHHHSS---EEEETTSSBTTB--HHHHHHHPPTTSEEEEP-GGGSGGGS-S-HHHHHHHHHHHHHTTTT-E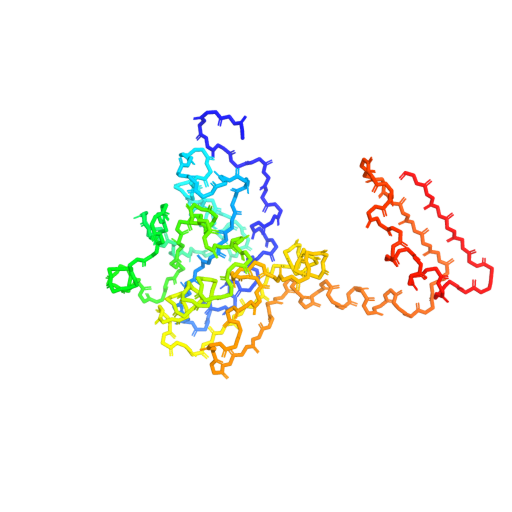EEE--HHHHHHHHHHSS--GGGTGGGGG-SEEEE-HHHHHHHHHHHHTTSPEEEEEE---S-GGGGHHHHHHHHTTEEEEEEEEE-

InterPro domains:
  IPR001576 Phosphoglycerate kinase [PF00162] (3-209)
  IPR001576 Phosphoglycerate kinase [PR00477] (7-29)
  IPR001576 Phosphoglycerate kinase [PR00477] (94-109)
  IPR001576 Phosphoglycerate kinase [PR00477] (128-150)
  IPR001576 Phosphoglycerate kinase [PR00477] (186-205)
  IPR001576 Phosphoglycerate kinase [PTHR11406] (6-209)
  IPR015824 Phosphoglycerate kinase, N-terminal [G3DSA:3.40.50.1260] (1-184)
  IPR036043 Phosphoglycerate kinase superfamily [SSF53748] (4-209)

Organism: NCBI:txid412755

Foldseek 3Di:
DPPPLDDPDCVVLLLCLQQVVVCLVVQAQAEDADAFDACQLADDPSGWCPVVQVVSQVVNCVPPVDGAAEAEPPPCQASVGGDLVVLLVSRDGSHHYYYIHNNNHNLQPDPPVVSLLVRLLSVCVSVPLEEDEAECPVQQVVCVVVVHGGSNHPVNNVSHPYYYYGPNVVVVVVVVVVLQAADLEEEAEDDPDPPVCVVVCVNSVVRYDDNHYYHYD

Sequence (217 aa):
DDSEGRIKGNEKIKASLPTLHYLMSQGATVVLTTHNGRPDGKFKRKLSHEYLWKRIEELYLEEYGEPVNVNFIKGSITESGIDSDSVKKEIQEGAINLLENVRFYEGEETEEEAKADEFAQKLASLVDNEVYIFDAFGSAARGVASGEPYVSSGRMAKYFKQVGMGFLMEEEISQLQRAKDVLYGLILGGGPKLADKLPDIKGIVRNIEQGGFVIIG